Protein AF-A0A960FQQ1-F1 (afdb_monomer_lite)

Sequence (215 aa):
MAATAYDAEVRYTSDGVPHVRAGDWGGIGYGQGWACGRDQLPAIADQLLKVRSERARHFGAGPQGAHVASDLGYLALGVQQRAAAFRDAQRPELAALISGYVAGYNRAVTEAHEQGSLPDWCAGAEWVRTVTEQEFYAHLVDVSLLASGRNLVQLIGRAEPPGPDGPVPPSPVEALGGGAAGAGASNGWAVGGDVTASGHGMVLANPHFPWYGEA

Secondary structure (DSSP, 8-state):
--------EEEE-GGG-EEEE-SSHHHHHHHHHHHHHHHHHHHHHHHHHHHTT-HHHHH-S-GGGHHHHHHHHHHHHTHHHHHHHHHHTS-HHHHHHHHHHHHHHHHHHHHHHHHT-S-GGGTT-TTS----HHHHHHHHHHHHTTTTGGGGHHHHTT----BTTBPPPPPPGGGG-S--TT--EEEEEEE-GGGSTTSS-EEEEEEE--SSS--

Radius of gyration: 20.62 Å; chains: 1; bounding box: 53×50×60 Å

Structure (mmCIF, N/CA/C/O backbone):
data_AF-A0A960FQQ1-F1
#
_entry.id   AF-A0A960FQQ1-F1
#
loop_
_atom_site.group_PDB
_atom_site.id
_atom_site.type_symbol
_atom_site.label_atom_id
_atom_site.label_alt_id
_atom_site.label_comp_id
_atom_site.label_asym_id
_atom_site.label_entity_id
_atom_site.label_seq_id
_atom_site.pdbx_PDB_ins_code
_atom_site.Cartn_x
_atom_site.Cartn_y
_atom_site.Cartn_z
_atom_site.occupancy
_atom_site.B_iso_or_equiv
_atom_site.auth_seq_id
_atom_site.auth_comp_id
_atom_site.auth_asym_id
_atom_site.auth_atom_id
_atom_site.pdbx_PDB_model_num
ATOM 1 N N . MET A 1 1 ? -2.616 28.009 2.833 1.00 38.12 1 MET A N 1
ATOM 2 C CA . MET A 1 1 ? -3.863 27.519 3.456 1.00 38.12 1 MET A CA 1
ATOM 3 C C . MET A 1 1 ? -3.481 26.934 4.798 1.00 38.12 1 MET A C 1
ATOM 5 O O . MET A 1 1 ? -2.470 26.245 4.842 1.00 38.12 1 MET A O 1
ATOM 9 N N . ALA A 1 2 ? -4.178 27.283 5.881 1.00 37.59 2 ALA A N 1
ATOM 10 C CA . ALA A 1 2 ? -3.909 26.672 7.181 1.00 37.59 2 ALA A CA 1
ATOM 11 C C . ALA A 1 2 ? -4.086 25.155 7.042 1.00 37.59 2 ALA A C 1
ATOM 13 O O . ALA A 1 2 ? -5.081 24.725 6.460 1.00 37.59 2 ALA A O 1
ATOM 14 N N . ALA A 1 3 ? -3.110 24.367 7.498 1.00 51.59 3 ALA A N 1
ATOM 15 C CA . ALA A 1 3 ? -3.277 22.924 7.571 1.00 51.59 3 ALA A CA 1
ATOM 16 C C . ALA A 1 3 ? -4.522 22.656 8.423 1.00 51.59 3 ALA A C 1
ATOM 18 O O . ALA A 1 3 ? -4.588 23.106 9.568 1.00 51.59 3 ALA A O 1
ATOM 19 N N . THR A 1 4 ? -5.531 22.002 7.854 1.00 63.19 4 THR A N 1
ATOM 20 C CA . THR A 1 4 ? -6.653 21.478 8.629 1.00 63.19 4 THR A CA 1
ATOM 21 C C . THR A 1 4 ? -6.061 20.549 9.677 1.00 63.19 4 THR A C 1
ATOM 23 O O . THR A 1 4 ? -5.454 19.534 9.339 1.00 63.19 4 THR A O 1
ATOM 26 N N . ALA A 1 5 ? -6.148 20.943 10.946 1.00 85.75 5 ALA A N 1
ATOM 27 C CA . ALA A 1 5 ? -5.705 20.094 12.035 1.00 85.75 5 ALA A CA 1
ATOM 28 C C . ALA A 1 5 ? -6.648 18.888 12.093 1.00 85.75 5 ALA A C 1
ATOM 30 O O . ALA A 1 5 ? -7.848 19.055 12.300 1.00 85.75 5 ALA A O 1
ATOM 31 N N . TYR A 1 6 ? -6.113 17.692 11.856 1.00 96.56 6 TYR A N 1
ATOM 32 C CA . TYR A 1 6 ? -6.854 16.451 12.045 1.00 96.56 6 TYR A CA 1
ATOM 33 C C . TYR A 1 6 ? -6.984 16.154 13.541 1.00 96.56 6 TYR A C 1
ATOM 35 O O . TYR A 1 6 ? -6.009 16.281 14.282 1.00 96.56 6 TYR A O 1
ATOM 43 N N . ASP A 1 7 ? -8.173 15.729 13.965 1.00 96.38 7 ASP A N 1
ATOM 44 C CA . ASP A 1 7 ? -8.447 15.275 15.329 1.00 96.38 7 ASP A CA 1
ATOM 45 C C . ASP A 1 7 ? -8.887 13.808 15.304 1.00 96.38 7 ASP A C 1
ATOM 47 O O . ASP A 1 7 ? -9.865 13.449 14.641 1.00 96.38 7 ASP A O 1
ATOM 51 N N . ALA A 1 8 ? -8.126 12.952 15.984 1.00 98.06 8 ALA A N 1
ATOM 52 C CA . ALA A 1 8 ? -8.366 11.518 16.036 1.00 98.06 8 ALA A CA 1
ATOM 53 C C . ALA A 1 8 ? -7.864 10.925 17.357 1.00 98.06 8 ALA A C 1
ATOM 55 O O . ALA A 1 8 ? -6.712 11.112 17.751 1.00 98.06 8 ALA A O 1
ATOM 56 N N . GLU A 1 9 ? -8.719 10.143 18.005 1.00 98.44 9 GLU A N 1
ATOM 57 C CA . GLU A 1 9 ? -8.375 9.300 19.145 1.00 98.44 9 GLU A CA 1
ATOM 58 C C . GLU A 1 9 ? -8.016 7.901 18.625 1.00 98.44 9 GLU A C 1
ATOM 60 O O . GLU A 1 9 ? -8.824 7.259 17.951 1.00 98.44 9 GLU A O 1
ATOM 65 N N . VAL A 1 10 ? -6.814 7.411 18.949 1.00 98.44 10 VAL A N 1
ATOM 66 C CA . VAL A 1 10 ? -6.382 6.041 18.627 1.00 98.44 10 VAL A CA 1
ATOM 67 C C . VAL A 1 10 ? -6.141 5.277 19.923 1.00 98.44 10 VAL A C 1
ATOM 69 O O . VAL A 1 10 ? -5.207 5.573 20.669 1.00 98.44 10 VAL A O 1
ATOM 72 N N . ARG A 1 11 ? -6.979 4.275 20.197 1.00 98.44 11 ARG A N 1
ATOM 73 C CA . ARG A 1 11 ? -6.880 3.427 21.392 1.00 98.44 11 ARG A CA 1
ATOM 74 C C . ARG A 1 11 ? -6.453 2.021 21.027 1.00 98.44 11 ARG A C 1
ATOM 76 O O . ARG A 1 11 ? -7.130 1.354 20.255 1.00 98.44 11 ARG A O 1
ATOM 83 N N . TYR A 1 12 ? -5.375 1.550 21.637 1.00 98.31 12 TYR A N 1
ATOM 84 C CA . TYR A 1 12 ? -4.925 0.175 21.470 1.00 98.31 12 TYR A CA 1
ATOM 85 C C . TYR A 1 12 ? -5.564 -0.732 22.516 1.00 98.31 12 TYR A C 1
ATOM 87 O O . TYR A 1 12 ? -5.680 -0.371 23.688 1.00 98.31 12 TYR A O 1
ATOM 95 N N . THR A 1 13 ? -5.992 -1.907 22.070 1.00 97.81 13 THR A N 1
ATOM 96 C CA . THR A 1 13 ? -6.494 -2.986 22.933 1.00 97.81 13 THR A CA 1
ATOM 97 C C . THR A 1 13 ? -5.507 -4.154 22.946 1.00 97.81 13 THR A C 1
ATOM 99 O O . THR A 1 13 ? -4.393 -4.021 22.431 1.00 97.81 13 THR A O 1
ATOM 102 N N . SER A 1 14 ? -5.881 -5.275 23.574 1.00 97.62 14 SER A N 1
ATOM 103 C CA . SER A 1 14 ? -5.087 -6.509 23.545 1.00 97.62 14 SER A CA 1
ATOM 104 C C . SER A 1 14 ? -4.638 -6.851 22.121 1.00 97.62 14 SER A C 1
ATOM 106 O O . SER A 1 14 ? -5.314 -6.517 21.149 1.00 97.62 14 SER A O 1
ATOM 108 N N . ASP A 1 15 ? -3.464 -7.472 22.018 1.00 96.06 15 ASP A N 1
ATOM 109 C CA . ASP A 1 15 ? -2.830 -7.865 20.751 1.00 96.06 15 ASP A CA 1
ATOM 110 C C . ASP A 1 15 ? -2.440 -6.695 19.829 1.00 96.06 15 ASP A C 1
ATOM 112 O O . ASP A 1 15 ? -2.082 -6.898 18.673 1.00 96.06 15 ASP A O 1
ATOM 116 N N . GLY A 1 16 ? -2.463 -5.458 20.340 1.00 96.69 16 GLY A N 1
ATOM 117 C CA . GLY A 1 16 ? -2.028 -4.283 19.588 1.00 96.69 16 GLY A CA 1
ATOM 118 C C . GLY A 1 16 ? -3.047 -3.797 18.558 1.00 96.69 16 GLY A C 1
ATOM 119 O O . GLY A 1 16 ? -2.673 -3.081 17.638 1.00 96.69 16 GLY A O 1
ATOM 120 N N . VAL A 1 17 ? -4.333 -4.127 18.712 1.00 98.06 17 VAL A N 1
ATOM 121 C CA . VAL A 1 17 ? -5.380 -3.703 17.766 1.00 98.06 17 VAL A CA 1
ATOM 122 C C . VAL A 1 17 ? -5.765 -2.227 17.987 1.00 98.06 17 VAL A C 1
ATOM 124 O O . VAL A 1 17 ? -6.240 -1.907 19.088 1.00 98.06 17 VAL A O 1
ATOM 127 N N . PRO A 1 18 ? -5.614 -1.336 16.979 1.00 98.19 18 PRO A N 1
ATOM 128 C CA . PRO A 1 18 ? -6.032 0.063 17.063 1.00 98.19 18 PRO A CA 1
ATOM 129 C C . PRO A 1 18 ? -7.540 0.238 16.843 1.00 98.19 18 PRO A C 1
ATOM 131 O O . PRO A 1 18 ? -8.111 -0.251 15.872 1.00 98.19 18 PRO A O 1
ATOM 134 N N . HIS A 1 19 ? -8.169 1.037 17.702 1.00 98.50 19 HIS A N 1
ATOM 135 C CA . HIS A 1 19 ? -9.530 1.548 17.545 1.00 98.50 19 HIS A CA 1
ATOM 136 C C . HIS A 1 19 ? -9.451 3.050 17.292 1.00 98.50 19 HIS A C 1
ATOM 138 O O . HIS A 1 19 ? -9.043 3.804 18.179 1.00 98.50 19 HIS A O 1
ATOM 144 N N . VAL A 1 20 ? -9.813 3.473 16.081 1.00 98.62 20 VAL A N 1
ATOM 145 C CA . VAL A 1 20 ? -9.754 4.875 15.650 1.00 98.62 20 VAL A CA 1
ATOM 146 C C . VAL A 1 20 ? -11.131 5.518 15.780 1.00 98.62 20 VAL A C 1
ATOM 148 O O . VAL A 1 20 ? -12.119 4.996 15.264 1.00 98.62 20 VAL A O 1
ATOM 151 N N . ARG A 1 21 ? -11.193 6.676 16.438 1.00 98.62 21 ARG A N 1
ATOM 152 C CA . ARG A 1 21 ? -12.396 7.502 16.556 1.00 98.62 21 ARG A CA 1
ATOM 153 C C . ARG A 1 21 ? -12.082 8.936 16.148 1.00 98.62 21 ARG A C 1
ATOM 155 O O . ARG A 1 21 ? -11.124 9.520 16.638 1.00 98.62 21 ARG A O 1
ATOM 162 N N . ALA A 1 22 ? -12.925 9.516 15.303 1.00 98.44 22 ALA A N 1
ATOM 163 C CA . ALA A 1 22 ? -12.845 10.919 14.911 1.00 98.44 22 ALA A CA 1
ATOM 164 C C . ALA A 1 22 ? -14.236 11.478 14.579 1.00 98.44 22 ALA A C 1
ATOM 166 O O . ALA A 1 22 ? -15.201 10.719 14.452 1.00 98.44 22 ALA A O 1
ATOM 167 N N . GLY A 1 23 ? -14.335 12.804 14.460 1.00 98.00 23 GLY A N 1
ATOM 168 C CA . GLY A 1 23 ? -15.579 13.506 14.121 1.00 98.00 23 GLY A CA 1
ATOM 169 C C . GLY A 1 23 ? -15.909 13.544 12.624 1.00 98.00 23 GLY A C 1
ATOM 170 O O . GLY A 1 23 ? -17.042 13.858 12.267 1.00 98.00 23 GLY A O 1
ATOM 171 N N . ASP A 1 24 ? -14.949 13.219 11.756 1.00 97.75 24 ASP A N 1
ATOM 172 C CA . ASP A 1 24 ? -15.102 13.242 10.302 1.00 97.75 24 ASP A CA 1
ATOM 173 C C . ASP A 1 24 ? -14.214 12.192 9.605 1.00 97.75 24 ASP A C 1
ATOM 175 O O . ASP A 1 24 ? -13.383 11.523 10.225 1.00 97.75 24 ASP A O 1
ATOM 179 N N . TRP A 1 25 ? -14.400 12.040 8.291 1.00 98.44 25 TRP A N 1
ATOM 180 C CA . TRP A 1 25 ? -13.653 11.082 7.474 1.00 98.44 25 TRP A CA 1
ATOM 181 C C . TRP A 1 25 ? -12.148 11.364 7.435 1.00 98.44 25 TRP A C 1
ATOM 183 O O . TRP A 1 25 ? -11.362 10.419 7.423 1.00 98.44 25 TRP A O 1
ATOM 193 N N . GLY A 1 26 ? -11.737 12.635 7.454 1.00 98.38 26 GLY A N 1
ATOM 194 C CA . GLY A 1 26 ? -10.325 13.013 7.446 1.00 98.38 26 GLY A CA 1
ATOM 195 C C . GLY A 1 26 ? -9.612 12.591 8.727 1.00 98.38 26 GLY A C 1
ATOM 196 O O . GLY A 1 26 ? -8.543 11.990 8.665 1.00 98.38 26 GLY A O 1
ATOM 197 N N . GLY A 1 27 ? -10.229 12.814 9.886 1.00 98.62 27 GLY A N 1
ATOM 198 C CA . GLY A 1 27 ? -9.724 12.349 11.173 1.00 98.62 27 GLY A CA 1
ATOM 199 C C . GLY A 1 27 ? -9.676 10.820 11.273 1.00 98.62 27 GLY A C 1
ATOM 200 O O . GLY A 1 27 ? -8.680 10.280 11.755 1.00 98.62 27 GLY A O 1
ATOM 201 N N . ILE A 1 28 ? -10.684 10.101 10.751 1.00 98.62 28 ILE A N 1
ATOM 202 C CA . ILE A 1 28 ? -10.646 8.624 10.683 1.00 98.62 28 ILE A CA 1
ATOM 203 C C . ILE A 1 28 ? -9.422 8.177 9.879 1.00 98.62 28 ILE A C 1
ATOM 205 O O . ILE A 1 28 ? -8.643 7.342 10.339 1.00 98.62 28 ILE A O 1
ATOM 209 N N . GLY A 1 29 ? -9.230 8.775 8.702 1.00 98.62 29 GLY A N 1
ATOM 210 C CA . GLY A 1 29 ? -8.092 8.494 7.838 1.00 98.62 29 GLY A CA 1
ATOM 211 C C . GLY A 1 29 ? -6.776 8.767 8.547 1.00 98.62 29 GLY A C 1
ATOM 212 O O . GLY A 1 29 ? -5.906 7.906 8.575 1.00 98.62 29 GLY A O 1
ATOM 213 N N . TYR A 1 30 ? -6.657 9.929 9.185 1.00 98.81 30 TYR A N 1
ATOM 214 C CA . TYR A 1 30 ? -5.466 10.347 9.917 1.00 98.81 30 TYR A CA 1
ATOM 215 C C . TYR A 1 30 ? -5.076 9.378 11.031 1.00 98.81 30 TYR A C 1
ATOM 217 O O . TYR A 1 30 ? -3.926 8.936 11.082 1.00 98.81 30 TYR A O 1
ATOM 225 N N . GLY A 1 31 ? -6.028 8.988 11.880 1.00 98.75 31 GLY A N 1
ATOM 226 C CA . GLY A 1 31 ? -5.771 8.006 12.930 1.00 98.75 31 GLY A CA 1
ATOM 227 C C . GLY A 1 31 ? -5.373 6.640 12.365 1.00 98.75 31 GLY A C 1
ATOM 228 O O . GLY A 1 31 ? -4.433 6.023 12.866 1.00 98.75 31 GLY A O 1
ATOM 229 N N . GLN A 1 32 ? -6.030 6.192 11.288 1.00 98.75 32 GLN A N 1
ATOM 230 C CA . GLN A 1 32 ? -5.708 4.923 10.633 1.00 98.75 32 GLN A CA 1
ATOM 231 C C . GLN A 1 32 ? -4.316 4.944 9.987 1.00 98.75 32 GLN A C 1
ATOM 233 O O . GLN A 1 32 ? -3.530 4.028 10.208 1.00 98.75 32 GLN A O 1
ATOM 238 N N . GLY A 1 33 ? -3.984 5.990 9.228 1.00 98.69 33 GLY A N 1
ATOM 239 C CA . GLY A 1 33 ? -2.688 6.134 8.566 1.00 98.69 33 GLY A CA 1
ATOM 240 C C . GLY A 1 33 ? -1.532 6.208 9.558 1.00 98.69 33 GLY A C 1
ATOM 241 O O . GLY A 1 33 ? -0.499 5.574 9.341 1.00 98.69 33 GLY A O 1
ATOM 242 N N . TRP A 1 34 ? -1.722 6.912 10.679 1.00 98.69 34 TRP A N 1
ATOM 243 C CA . TRP A 1 34 ? -0.734 6.940 11.757 1.00 98.69 34 TRP A CA 1
ATOM 244 C C . TRP A 1 34 ? -0.572 5.569 12.421 1.00 98.69 34 TRP A C 1
ATOM 246 O O . TRP A 1 34 ? 0.557 5.123 12.597 1.00 98.69 34 TRP A O 1
ATOM 256 N N . ALA A 1 35 ? -1.667 4.869 12.739 1.00 98.69 35 ALA A N 1
ATOM 257 C CA . ALA A 1 35 ? -1.610 3.540 13.352 1.00 98.69 35 ALA A CA 1
ATOM 258 C C . ALA A 1 35 ? -0.912 2.510 12.445 1.00 98.69 35 ALA A C 1
ATOM 260 O O . ALA A 1 35 ? 0.032 1.847 12.870 1.00 98.69 35 ALA A O 1
ATOM 261 N N . CYS A 1 36 ? -1.312 2.436 11.171 1.00 98.12 36 CYS A N 1
ATOM 262 C CA . CYS A 1 36 ? -0.670 1.569 10.183 1.00 98.12 36 CYS A CA 1
ATOM 263 C C . CYS A 1 36 ? 0.812 1.922 9.994 1.00 98.12 36 CYS A C 1
ATOM 265 O O . CYS A 1 36 ? 1.653 1.026 9.940 1.00 98.12 36 CYS A O 1
ATOM 267 N N . GLY A 1 37 ? 1.139 3.217 9.923 1.00 97.88 37 GLY A N 1
ATOM 268 C CA . GLY A 1 37 ? 2.516 3.692 9.849 1.00 97.88 37 GLY A CA 1
ATOM 269 C C . GLY A 1 37 ? 3.331 3.268 11.067 1.00 97.88 37 GLY A C 1
ATOM 270 O O . GLY A 1 37 ? 4.380 2.667 10.899 1.00 97.88 37 GLY A O 1
ATOM 271 N N . ARG A 1 38 ? 2.832 3.490 12.286 1.00 96.69 38 ARG A N 1
ATOM 272 C CA . ARG A 1 38 ? 3.512 3.104 13.532 1.00 96.69 38 ARG A CA 1
ATOM 273 C C . ARG A 1 38 ? 3.858 1.614 13.569 1.00 96.69 38 ARG A C 1
ATOM 275 O O . ARG A 1 38 ? 4.945 1.253 14.007 1.00 96.69 38 ARG A O 1
ATOM 282 N N . ASP A 1 39 ? 2.942 0.766 13.108 1.00 96.06 39 ASP A N 1
ATOM 283 C CA . ASP A 1 39 ? 3.065 -0.682 13.272 1.00 96.06 39 ASP A CA 1
ATOM 284 C C . ASP A 1 39 ? 3.773 -1.376 12.094 1.00 96.06 39 ASP A C 1
ATOM 286 O O . ASP A 1 39 ? 4.365 -2.436 12.289 1.00 96.06 39 ASP A O 1
ATOM 290 N N . GLN A 1 40 ? 3.704 -0.827 10.873 1.00 95.94 40 GLN A N 1
ATOM 291 C CA . GLN A 1 40 ? 4.142 -1.500 9.634 1.00 95.94 40 GLN A CA 1
ATOM 292 C C . GLN A 1 40 ? 4.921 -0.585 8.667 1.00 95.94 40 GLN A C 1
ATOM 294 O O . GLN A 1 40 ? 4.969 -0.853 7.462 1.00 95.94 40 GLN A O 1
ATOM 299 N N . LEU A 1 41 ? 5.552 0.487 9.171 1.00 96.88 41 LEU A N 1
ATOM 300 C CA . LEU A 1 41 ? 6.180 1.533 8.349 1.00 96.88 41 LEU A CA 1
ATOM 301 C C . LEU A 1 41 ? 7.039 1.012 7.189 1.00 96.88 41 LEU A C 1
ATOM 303 O O . LEU A 1 41 ? 6.784 1.419 6.052 1.00 96.88 41 LEU A O 1
ATOM 307 N N . PRO A 1 42 ? 8.020 0.110 7.406 1.00 96.25 42 PRO A N 1
ATOM 308 C CA . PRO A 1 42 ? 8.911 -0.297 6.325 1.00 96.25 42 PRO A CA 1
ATOM 309 C C . PRO A 1 42 ? 8.184 -1.117 5.254 1.00 96.25 42 PRO A C 1
ATOM 311 O O . PRO A 1 42 ? 8.484 -0.983 4.073 1.00 96.25 42 PRO A O 1
ATOM 314 N N . ALA A 1 43 ? 7.193 -1.927 5.638 1.00 94.88 43 ALA A N 1
ATOM 315 C CA . ALA A 1 43 ? 6.414 -2.710 4.684 1.00 94.88 43 ALA A CA 1
ATOM 316 C C . ALA A 1 43 ? 5.577 -1.800 3.771 1.00 94.88 43 ALA A C 1
ATOM 318 O O . ALA A 1 43 ? 5.569 -1.984 2.556 1.00 94.88 43 ALA A O 1
ATOM 319 N N . ILE A 1 44 ? 4.928 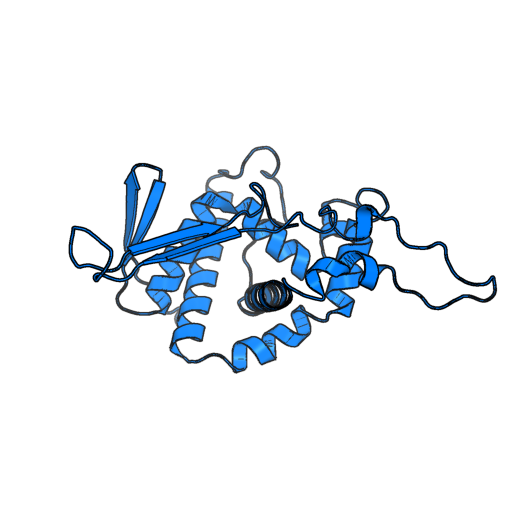-0.778 4.337 1.00 96.50 44 ILE A N 1
ATOM 320 C CA . ILE A 1 44 ? 4.137 0.193 3.566 1.00 96.50 44 ILE A CA 1
ATOM 321 C C . ILE A 1 44 ? 5.050 1.044 2.670 1.00 96.50 44 ILE A C 1
ATOM 323 O O . ILE A 1 44 ? 4.763 1.237 1.487 1.00 96.50 44 ILE A O 1
ATOM 327 N N . ALA A 1 45 ? 6.174 1.527 3.207 1.00 97.50 45 ALA A N 1
ATOM 328 C CA . ALA A 1 45 ? 7.137 2.329 2.456 1.00 97.50 45 ALA A CA 1
ATOM 329 C C . ALA A 1 45 ? 7.717 1.571 1.250 1.00 97.50 45 ALA A C 1
ATOM 331 O O . ALA A 1 45 ? 7.897 2.162 0.184 1.00 97.50 45 ALA A O 1
ATOM 332 N N . ASP A 1 46 ? 7.947 0.265 1.388 1.00 95.50 46 ASP A N 1
ATOM 333 C CA . ASP A 1 46 ? 8.406 -0.608 0.308 1.00 95.50 46 ASP A CA 1
ATOM 334 C C . ASP A 1 46 ? 7.375 -0.729 -0.835 1.00 95.50 46 ASP A C 1
ATOM 336 O O . ASP A 1 46 ? 7.739 -0.674 -2.015 1.00 95.50 46 ASP A O 1
ATOM 340 N N . GLN A 1 47 ? 6.076 -0.790 -0.517 1.00 94.94 47 GLN A N 1
ATOM 341 C CA . GLN A 1 47 ? 5.012 -0.777 -1.533 1.00 94.94 47 GLN A CA 1
ATOM 342 C C . GLN A 1 47 ? 4.918 0.567 -2.258 1.00 94.94 47 GLN A C 1
ATOM 344 O O . GLN A 1 47 ? 4.732 0.618 -3.476 1.00 94.94 47 GLN A O 1
ATOM 349 N N . LEU A 1 48 ? 5.106 1.667 -1.528 1.00 97.19 48 LEU A N 1
ATOM 350 C CA . LEU A 1 48 ? 5.144 3.007 -2.111 1.00 97.19 48 LEU A CA 1
ATOM 351 C C . LEU A 1 48 ? 6.387 3.193 -2.996 1.00 97.19 48 LEU A C 1
ATOM 353 O O . LEU A 1 48 ? 6.293 3.796 -4.061 1.00 97.19 48 LEU A O 1
ATOM 357 N N . LEU A 1 49 ? 7.535 2.629 -2.609 1.00 97.00 49 LEU A N 1
ATOM 358 C CA . LEU A 1 49 ? 8.754 2.605 -3.422 1.00 97.00 49 LEU A CA 1
ATOM 359 C C . LEU A 1 49 ? 8.557 1.826 -4.731 1.00 97.00 49 LEU A C 1
ATOM 361 O O . LEU A 1 49 ? 8.957 2.291 -5.800 1.00 97.00 49 LEU A O 1
ATOM 365 N N . LYS A 1 50 ? 7.897 0.666 -4.652 1.00 95.06 50 LYS A N 1
ATOM 366 C CA . LYS A 1 50 ? 7.555 -0.186 -5.797 1.00 95.06 50 LYS A CA 1
ATOM 367 C C . LYS A 1 50 ? 6.756 0.579 -6.855 1.00 95.06 50 LYS A C 1
ATOM 369 O O . LYS A 1 50 ? 7.159 0.617 -8.014 1.00 95.06 50 LYS A O 1
ATOM 374 N N . VAL A 1 51 ? 5.674 1.256 -6.467 1.00 96.00 51 VAL A N 1
ATOM 375 C CA . VAL A 1 51 ? 4.833 1.997 -7.430 1.00 96.00 51 VAL A CA 1
ATOM 376 C C . VAL A 1 51 ? 5.476 3.291 -7.934 1.00 96.00 51 VAL A C 1
ATOM 378 O O . VAL A 1 51 ? 5.035 3.839 -8.944 1.00 96.00 51 VAL A O 1
ATOM 381 N N . ARG A 1 52 ? 6.528 3.794 -7.272 1.00 97.12 52 ARG A N 1
ATOM 382 C CA . ARG A 1 52 ? 7.389 4.868 -7.802 1.00 97.12 52 ARG A CA 1
ATOM 383 C C . ARG A 1 52 ? 8.413 4.371 -8.824 1.00 97.12 52 ARG A C 1
ATOM 385 O O . ARG A 1 52 ? 9.029 5.200 -9.480 1.00 97.12 52 ARG A O 1
ATOM 392 N N . SER A 1 53 ? 8.532 3.055 -9.022 1.00 97.75 53 SER A N 1
ATOM 393 C CA . SER A 1 53 ? 9.514 2.444 -9.932 1.00 97.75 53 SER A CA 1
ATOM 394 C C . SER A 1 53 ? 10.959 2.768 -9.533 1.00 97.75 53 SER A C 1
ATOM 396 O O . SER A 1 53 ? 11.791 3.122 -10.365 1.00 97.75 53 SER A O 1
ATOM 398 N N . GLU A 1 54 ? 11.239 2.701 -8.229 1.00 97.69 54 GLU A N 1
ATOM 399 C CA . GLU A 1 54 ? 12.527 3.084 -7.643 1.00 97.69 54 GLU A CA 1
ATOM 400 C C . GLU A 1 54 ? 13.230 1.921 -6.919 1.00 97.69 54 GLU A C 1
ATOM 402 O O . GLU A 1 54 ? 14.259 2.134 -6.273 1.00 97.69 54 GLU A O 1
ATOM 407 N N . ARG A 1 55 ? 12.734 0.677 -7.000 1.00 96.19 55 ARG A N 1
ATOM 408 C CA . ARG A 1 55 ? 13.350 -0.437 -6.255 1.00 96.19 55 ARG A CA 1
ATOM 409 C C . ARG A 1 55 ? 14.782 -0.683 -6.704 1.00 96.19 55 ARG A C 1
ATOM 411 O O . ARG A 1 55 ? 15.649 -0.887 -5.858 1.00 96.19 55 ARG A O 1
ATOM 418 N N . ALA A 1 56 ? 15.056 -0.620 -8.006 1.00 97.69 56 ALA A N 1
ATOM 419 C CA . ALA A 1 56 ? 16.388 -0.865 -8.542 1.00 97.69 56 ALA A CA 1
ATOM 420 C C . ALA A 1 56 ? 17.409 0.181 -8.076 1.00 97.69 56 ALA A C 1
ATOM 422 O O . ALA A 1 56 ? 18.581 -0.139 -7.878 1.00 97.69 56 ALA A O 1
ATOM 423 N N . ARG A 1 57 ? 16.958 1.420 -7.842 1.00 97.38 57 ARG A N 1
ATOM 424 C CA . ARG A 1 57 ? 17.795 2.502 -7.310 1.00 97.38 57 ARG A CA 1
ATOM 425 C C . ARG A 1 57 ? 18.262 2.221 -5.881 1.00 97.38 57 ARG A C 1
ATOM 427 O O . ARG A 1 57 ? 19.401 2.539 -5.557 1.00 97.38 57 ARG A O 1
ATOM 434 N N . HIS A 1 58 ? 17.396 1.654 -5.042 1.00 96.50 58 HIS A N 1
ATOM 435 C CA . HIS A 1 58 ? 17.679 1.458 -3.615 1.00 96.50 58 HIS A CA 1
ATOM 436 C C . HIS A 1 58 ? 18.201 0.057 -3.274 1.00 96.50 58 HIS A C 1
ATOM 438 O O . HIS A 1 58 ? 18.989 -0.086 -2.343 1.00 96.50 58 HIS A O 1
ATOM 444 N N . PHE A 1 59 ? 17.794 -0.970 -4.021 1.00 95.31 59 PHE A N 1
ATOM 445 C CA . PHE A 1 59 ? 18.119 -2.375 -3.747 1.00 95.31 59 PHE A CA 1
ATOM 446 C C . PHE A 1 59 ? 19.011 -3.015 -4.823 1.00 95.31 59 PHE A C 1
ATOM 448 O O . PHE A 1 59 ? 19.324 -4.204 -4.751 1.00 95.31 59 PHE A O 1
ATOM 455 N N . GLY A 1 60 ? 19.436 -2.242 -5.828 1.00 97.25 60 GLY A N 1
ATOM 456 C CA . GLY A 1 60 ? 20.151 -2.754 -6.994 1.00 97.25 60 GLY A CA 1
ATOM 457 C C . GLY A 1 60 ? 19.241 -3.558 -7.925 1.00 97.25 60 GLY A C 1
ATOM 458 O O . GLY A 1 60 ? 18.030 -3.629 -7.740 1.00 97.25 60 GLY A O 1
ATOM 459 N N . ALA A 1 61 ? 19.814 -4.203 -8.942 1.00 96.06 61 ALA A N 1
ATOM 460 C CA . ALA A 1 61 ? 19.016 -4.858 -9.984 1.00 96.06 61 ALA A CA 1
ATOM 461 C C . ALA A 1 61 ? 18.120 -6.012 -9.480 1.00 96.06 61 ALA A C 1
ATOM 463 O O . ALA A 1 61 ? 17.156 -6.388 -10.152 1.00 96.06 61 ALA A O 1
ATOM 464 N N . GLY A 1 62 ? 18.413 -6.558 -8.298 1.00 92.69 62 GLY A N 1
ATOM 465 C CA . GLY A 1 62 ? 17.758 -7.739 -7.748 1.00 92.69 62 GLY A CA 1
ATOM 466 C C . GLY A 1 62 ? 18.139 -9.031 -8.489 1.00 92.69 62 GLY A C 1
ATOM 467 O O . GLY A 1 62 ? 18.790 -8.995 -9.542 1.00 92.69 62 GLY A O 1
ATOM 468 N N . PRO A 1 63 ? 17.740 -10.200 -7.961 1.00 90.38 63 PRO A N 1
ATOM 469 C CA . PRO A 1 63 ? 17.991 -11.486 -8.606 1.00 90.38 63 PRO A CA 1
ATOM 470 C C . PRO A 1 63 ? 17.448 -11.500 -10.038 1.00 90.38 63 PRO A C 1
ATOM 472 O O . PRO A 1 63 ? 16.299 -11.133 -10.273 1.00 90.38 63 PRO A O 1
ATOM 475 N N . GLN A 1 64 ? 18.289 -11.883 -11.003 1.00 89.81 64 GLN A N 1
ATOM 476 C CA . GLN A 1 64 ? 17.943 -11.926 -12.432 1.00 89.81 64 GLN A CA 1
ATOM 477 C C . GLN A 1 64 ? 17.365 -10.602 -12.989 1.00 89.81 64 GLN A C 1
ATOM 479 O O . GLN A 1 64 ? 16.616 -10.605 -13.967 1.00 89.81 64 GLN A O 1
ATOM 484 N N . GLY A 1 65 ? 17.670 -9.453 -12.374 1.00 92.69 65 GLY A N 1
ATOM 485 C CA . GLY A 1 65 ? 17.133 -8.153 -12.792 1.00 92.69 65 GLY A CA 1
ATOM 486 C C . GLY A 1 65 ? 15.677 -7.901 -12.379 1.00 92.69 65 GLY A C 1
ATOM 487 O O . GLY A 1 65 ? 15.017 -7.063 -12.988 1.00 92.69 65 GLY A O 1
ATOM 488 N N . ALA A 1 66 ? 15.145 -8.633 -11.393 1.00 91.94 66 ALA A N 1
ATOM 489 C CA . ALA A 1 66 ? 13.745 -8.540 -10.969 1.00 91.94 66 ALA A CA 1
ATOM 490 C C . ALA A 1 66 ? 13.306 -7.125 -10.552 1.00 91.94 66 ALA A C 1
ATOM 492 O O . ALA A 1 66 ? 12.184 -6.726 -10.856 1.00 91.94 66 ALA A O 1
ATOM 493 N N . HIS A 1 67 ? 14.171 -6.342 -9.896 1.00 95.19 67 HIS A N 1
ATOM 494 C CA . HIS A 1 67 ? 13.822 -4.971 -9.508 1.00 95.19 67 HIS A CA 1
ATOM 495 C C . HIS A 1 67 ? 13.781 -4.033 -10.715 1.00 95.19 67 HIS A C 1
ATOM 497 O O . HIS A 1 67 ? 12.852 -3.243 -10.823 1.00 95.19 67 HIS A O 1
ATOM 503 N N . VAL A 1 68 ? 14.705 -4.188 -11.671 1.00 96.75 68 VAL A N 1
ATOM 504 C CA . VAL A 1 68 ? 14.671 -3.427 -12.935 1.00 96.75 68 VAL A CA 1
ATOM 505 C C . VAL A 1 68 ? 13.407 -3.759 -13.727 1.00 96.75 68 VAL A C 1
ATOM 507 O O . VAL A 1 68 ? 12.714 -2.860 -14.191 1.00 96.75 68 VAL A O 1
ATOM 510 N N . ALA A 1 69 ? 13.072 -5.046 -13.842 1.00 95.25 69 ALA A N 1
ATOM 511 C CA . ALA A 1 69 ? 11.861 -5.494 -14.521 1.00 95.25 69 ALA A CA 1
ATOM 512 C C . ALA A 1 69 ? 10.586 -4.982 -13.833 1.00 95.25 69 ALA A C 1
ATOM 514 O O . ALA A 1 69 ? 9.659 -4.549 -14.507 1.00 95.25 69 ALA A O 1
ATOM 515 N N . SER A 1 70 ? 10.539 -4.996 -12.498 1.00 95.19 70 SER A N 1
ATOM 516 C CA . SER A 1 70 ? 9.434 -4.413 -11.730 1.00 95.19 70 SER A CA 1
ATOM 517 C C . SER A 1 70 ? 9.282 -2.920 -12.021 1.00 95.19 70 SER A C 1
ATOM 519 O O . SER A 1 70 ? 8.186 -2.475 -12.351 1.00 95.19 70 SER A O 1
ATOM 521 N N . ASP A 1 71 ? 10.371 -2.153 -11.932 1.00 97.88 71 ASP A N 1
ATOM 522 C CA . ASP A 1 71 ? 10.350 -0.705 -12.147 1.00 97.88 71 ASP A CA 1
ATOM 523 C C . ASP A 1 71 ? 9.888 -0.364 -13.578 1.00 97.88 71 ASP A C 1
ATOM 525 O O . ASP A 1 71 ? 8.960 0.422 -13.765 1.00 97.88 71 ASP A O 1
ATOM 529 N N . LEU A 1 72 ? 10.446 -1.024 -14.601 1.00 97.56 72 LEU A N 1
ATOM 530 C CA . LEU A 1 72 ? 10.006 -0.854 -15.993 1.00 97.56 72 LEU A CA 1
ATOM 531 C C . LEU A 1 72 ? 8.543 -1.269 -16.198 1.00 97.56 72 LEU A C 1
ATOM 533 O O . LEU A 1 72 ? 7.806 -0.605 -16.927 1.00 97.56 72 LEU A O 1
ATOM 537 N N . GLY A 1 73 ? 8.104 -2.340 -15.538 1.00 96.25 73 GLY A N 1
ATOM 538 C CA . GLY A 1 73 ? 6.726 -2.811 -15.596 1.00 96.25 73 GLY A CA 1
ATOM 539 C C . GLY A 1 73 ? 5.734 -1.805 -15.016 1.00 96.25 73 GLY A C 1
ATOM 540 O O . GLY A 1 73 ? 4.705 -1.533 -15.634 1.00 96.25 73 GLY A O 1
ATOM 541 N N . TYR A 1 74 ? 6.044 -1.197 -13.869 1.00 97.19 74 TYR A N 1
ATOM 542 C CA . TYR A 1 74 ? 5.198 -0.163 -13.267 1.00 97.19 74 TYR A CA 1
ATOM 543 C C . TYR A 1 74 ? 5.150 1.120 -14.099 1.00 97.19 74 TYR A C 1
ATOM 545 O O . TYR A 1 74 ? 4.072 1.715 -14.235 1.00 97.19 74 TYR A O 1
ATOM 553 N N . LEU A 1 75 ? 6.270 1.503 -14.723 1.00 97.56 75 LEU A N 1
ATOM 554 C CA . LEU A 1 75 ? 6.300 2.581 -15.713 1.00 97.56 75 LEU A CA 1
ATOM 555 C C . LEU A 1 75 ? 5.402 2.261 -16.917 1.00 97.56 75 LEU A C 1
ATOM 557 O O . LEU A 1 75 ? 4.601 3.105 -17.316 1.00 97.56 75 LEU A O 1
ATOM 561 N N . ALA A 1 76 ? 5.476 1.041 -17.456 1.00 97.25 76 ALA A N 1
ATOM 562 C CA . ALA A 1 76 ? 4.664 0.602 -18.593 1.00 97.25 76 ALA A CA 1
ATOM 563 C C . ALA A 1 76 ? 3.163 0.508 -18.262 1.00 97.25 76 ALA A C 1
ATOM 565 O O . ALA A 1 76 ? 2.317 0.880 -19.076 1.00 97.25 76 ALA A O 1
ATOM 566 N N . LEU A 1 77 ? 2.809 0.058 -17.053 1.00 96.25 77 LEU A N 1
ATOM 567 C CA . LEU A 1 77 ? 1.426 0.060 -16.562 1.00 96.25 77 LEU A CA 1
ATOM 568 C C . LEU A 1 77 ? 0.881 1.483 -16.361 1.00 96.25 77 LEU A C 1
ATOM 570 O O . LEU A 1 77 ? -0.337 1.702 -16.411 1.00 96.25 77 LEU A O 1
ATOM 574 N N . GLY A 1 78 ? 1.771 2.454 -16.162 1.00 96.75 78 GLY A N 1
ATOM 575 C CA . GLY A 1 78 ? 1.437 3.862 -16.022 1.00 96.75 78 GLY A CA 1
ATOM 576 C C . GLY A 1 78 ? 0.698 4.178 -14.720 1.00 96.75 78 GLY A C 1
ATOM 577 O O . GLY A 1 78 ? -0.218 5.004 -14.713 1.00 96.75 78 GLY A O 1
ATOM 578 N N . VAL A 1 79 ? 1.026 3.481 -13.624 1.00 96.81 79 VAL A N 1
ATOM 579 C CA . VAL A 1 79 ? 0.287 3.599 -12.349 1.00 96.81 79 VAL A CA 1
ATOM 580 C C . VAL A 1 79 ? 0.312 5.024 -11.787 1.00 96.81 79 VAL A C 1
ATOM 582 O O . VAL A 1 79 ? -0.718 5.526 -11.338 1.00 96.81 79 VAL A O 1
ATOM 585 N N . GLN A 1 80 ? 1.448 5.720 -11.902 1.00 95.81 80 GLN A N 1
ATOM 586 C CA . GLN A 1 80 ? 1.602 7.109 -11.454 1.00 95.81 80 GLN A CA 1
ATOM 587 C C . GLN A 1 80 ? 0.764 8.084 -12.290 1.00 95.81 80 GLN A C 1
ATOM 589 O O . GLN A 1 80 ? 0.158 9.013 -11.757 1.00 95.81 80 GLN A O 1
ATOM 594 N N . GLN A 1 81 ? 0.685 7.863 -13.603 1.00 95.69 81 GLN A N 1
ATOM 595 C CA . GLN A 1 81 ? -0.082 8.704 -14.523 1.00 95.69 81 GLN A CA 1
ATOM 596 C C . GLN A 1 81 ? -1.593 8.530 -14.312 1.00 95.69 81 GLN A C 1
ATOM 598 O O . GLN A 1 81 ? -2.351 9.492 -14.425 1.00 95.69 81 GLN A O 1
ATOM 603 N N . ARG A 1 82 ? -2.038 7.320 -13.955 1.00 96.56 82 ARG A N 1
ATOM 604 C CA . ARG A 1 82 ? -3.447 7.017 -13.650 1.00 96.56 82 ARG A CA 1
ATOM 605 C C . ARG A 1 82 ? -3.911 7.585 -12.305 1.00 96.56 82 ARG A C 1
ATOM 607 O O . ARG A 1 82 ? -5.111 7.786 -12.128 1.00 96.56 82 ARG A O 1
ATOM 614 N N . ALA A 1 83 ? -2.990 7.867 -11.379 1.00 97.00 83 ALA A N 1
ATOM 615 C CA . ALA A 1 83 ? -3.308 8.291 -10.015 1.00 97.00 83 ALA A CA 1
ATOM 616 C C . ALA A 1 83 ? -4.178 9.557 -9.953 1.00 97.00 83 ALA A C 1
ATOM 618 O O . ALA A 1 83 ? -5.099 9.621 -9.144 1.00 97.00 83 ALA A O 1
ATOM 619 N N . ALA A 1 84 ? -3.935 10.543 -10.826 1.00 95.62 84 ALA A N 1
ATOM 620 C CA . ALA A 1 84 ? -4.722 11.778 -10.855 1.00 95.62 84 ALA A CA 1
ATOM 621 C C . ALA A 1 84 ? -6.189 11.512 -11.225 1.00 95.62 84 ALA A C 1
ATOM 623 O O . ALA A 1 84 ? -7.086 11.903 -10.487 1.00 95.62 84 ALA A O 1
ATOM 624 N N . ALA A 1 85 ? -6.432 10.767 -12.308 1.00 96.88 85 ALA A N 1
ATOM 625 C CA . ALA A 1 85 ? -7.786 10.391 -12.711 1.00 96.88 85 ALA A CA 1
ATOM 626 C C . ALA A 1 85 ? -8.478 9.525 -11.646 1.00 96.88 85 ALA A C 1
ATOM 628 O O . ALA A 1 85 ? -9.671 9.685 -11.396 1.00 96.88 85 ALA A O 1
ATOM 629 N N . PHE A 1 86 ? -7.727 8.634 -10.990 1.00 96.19 86 PHE A N 1
ATOM 630 C CA . PHE A 1 86 ? -8.252 7.814 -9.903 1.00 96.19 86 PHE A CA 1
ATOM 631 C C . PHE A 1 86 ? -8.649 8.662 -8.687 1.00 96.19 86 PHE A C 1
ATOM 633 O O . PHE A 1 86 ? -9.727 8.453 -8.139 1.00 96.19 86 PHE A O 1
ATOM 640 N N . ARG A 1 87 ? -7.833 9.650 -8.294 1.00 96.50 87 ARG A N 1
ATOM 641 C CA . ARG A 1 87 ? -8.154 10.623 -7.237 1.00 96.50 87 ARG A CA 1
ATOM 642 C C . ARG A 1 87 ? -9.385 11.453 -7.585 1.00 96.50 87 ARG A C 1
ATOM 644 O O . ARG A 1 87 ? -10.286 11.582 -6.765 1.00 96.50 87 ARG A O 1
ATOM 651 N N . ASP A 1 88 ? -9.420 12.017 -8.786 1.00 96.38 88 ASP A N 1
ATOM 652 C CA . ASP A 1 88 ? -10.460 12.970 -9.184 1.00 96.38 88 ASP A CA 1
ATOM 653 C C . ASP A 1 88 ? -11.839 12.294 -9.327 1.00 96.38 88 ASP A C 1
ATOM 655 O O . ASP A 1 88 ? -12.870 12.961 -9.279 1.00 96.38 88 ASP A O 1
ATOM 659 N N . ALA A 1 89 ? -11.870 10.962 -9.441 1.00 96.56 89 ALA A N 1
ATOM 660 C CA . ALA A 1 89 ? -13.090 10.158 -9.433 1.00 96.56 89 ALA A CA 1
ATOM 661 C C . ALA A 1 89 ? -13.653 9.870 -8.024 1.00 96.56 89 ALA A C 1
ATOM 663 O O . ALA A 1 89 ? -14.727 9.273 -7.908 1.00 96.56 89 ALA A O 1
ATOM 664 N N . GLN A 1 90 ? -12.951 10.245 -6.949 1.00 96.88 90 GLN A N 1
ATOM 665 C CA . GLN A 1 90 ? -13.384 9.938 -5.586 1.00 96.88 90 GLN A CA 1
ATOM 666 C C . GLN A 1 90 ? -14.476 10.887 -5.090 1.00 96.88 90 GLN A C 1
ATOM 668 O O . GLN A 1 90 ? -14.477 12.088 -5.358 1.00 96.88 90 GLN A O 1
ATOM 673 N N . ARG A 1 91 ? -15.398 10.346 -4.286 1.00 98.00 91 ARG A N 1
ATOM 674 C CA . ARG A 1 91 ? -16.363 11.166 -3.539 1.00 98.00 91 ARG A CA 1
ATOM 675 C C . ARG A 1 91 ? -15.641 12.000 -2.469 1.00 98.00 91 ARG A C 1
ATOM 677 O O . ARG A 1 91 ? -14.616 11.536 -1.962 1.00 98.00 91 ARG A O 1
ATOM 684 N N . PRO A 1 92 ? -16.179 13.168 -2.066 1.00 97.75 92 PRO A N 1
ATOM 685 C CA . PRO A 1 92 ? -15.531 14.049 -1.091 1.00 97.75 92 PRO A CA 1
ATOM 686 C C . PRO A 1 92 ? -15.124 13.353 0.214 1.00 97.75 92 PRO A C 1
ATOM 688 O O . PRO A 1 92 ? -14.045 13.611 0.738 1.00 97.75 92 PRO A O 1
ATOM 691 N N . GLU A 1 93 ? -15.942 12.425 0.712 1.00 97.75 93 GLU A N 1
ATOM 692 C CA . GLU A 1 93 ? -15.671 11.675 1.940 1.00 97.75 93 GLU A CA 1
ATOM 693 C C . GLU A 1 93 ? -14.460 10.746 1.796 1.00 97.75 93 GLU A C 1
ATOM 695 O O . GLU A 1 93 ? -13.643 10.642 2.708 1.00 97.75 93 GLU A O 1
ATOM 700 N N . LEU A 1 94 ? -14.319 10.095 0.637 1.00 97.44 94 LEU A N 1
ATOM 701 C CA . LEU A 1 94 ? -13.184 9.217 0.343 1.00 97.44 94 LEU A CA 1
ATOM 702 C C . LEU A 1 94 ? -11.908 10.024 0.109 1.00 97.44 94 LEU A C 1
ATOM 704 O O . LEU A 1 94 ? -10.849 9.640 0.598 1.00 97.44 94 LEU A O 1
ATOM 708 N N . ALA A 1 95 ? -12.012 11.163 -0.581 1.00 97.69 95 ALA A N 1
ATOM 709 C CA . ALA A 1 95 ? -10.889 12.076 -0.749 1.00 97.69 95 ALA A CA 1
ATOM 710 C C . ALA A 1 95 ? -10.388 12.598 0.610 1.00 97.69 95 ALA A C 1
ATOM 712 O O . ALA A 1 95 ? -9.185 12.583 0.862 1.00 97.69 95 ALA A O 1
ATOM 713 N N . ALA A 1 96 ? -11.302 12.973 1.514 1.00 98.12 96 ALA A N 1
ATOM 714 C CA . ALA A 1 96 ? -10.961 13.380 2.876 1.00 98.12 96 ALA A CA 1
ATOM 715 C C . ALA A 1 96 ? -10.308 12.241 3.674 1.00 98.12 96 ALA A C 1
ATOM 717 O O . ALA A 1 96 ? -9.260 12.454 4.280 1.00 98.12 96 ALA A O 1
ATOM 718 N N . LEU A 1 97 ? -10.877 11.028 3.628 1.00 98.62 97 LEU A N 1
ATOM 719 C CA . LEU A 1 97 ? -10.308 9.839 4.272 1.00 98.62 97 LEU A CA 1
ATOM 720 C C . LEU A 1 97 ? -8.870 9.570 3.803 1.00 98.62 97 LEU A C 1
ATOM 722 O O . LEU A 1 97 ? -7.982 9.346 4.622 1.00 98.62 97 LEU A O 1
ATOM 726 N N . ILE A 1 98 ? -8.623 9.622 2.494 1.00 98.38 98 ILE A N 1
ATOM 727 C CA . ILE A 1 98 ? -7.301 9.352 1.917 1.00 98.38 98 ILE A CA 1
ATOM 728 C C . ILE A 1 98 ? -6.307 10.472 2.250 1.00 98.38 98 ILE A C 1
ATOM 730 O O . ILE A 1 98 ? -5.175 10.176 2.633 1.00 98.38 98 ILE A O 1
ATOM 734 N N . SER A 1 99 ? -6.720 11.741 2.179 1.00 98.44 99 SER A N 1
ATOM 735 C CA . SER A 1 99 ? -5.873 12.872 2.585 1.00 98.44 99 SER A CA 1
ATOM 736 C C . SER A 1 99 ? -5.472 12.774 4.064 1.00 98.44 99 SER A C 1
ATOM 738 O O . SER A 1 99 ? -4.299 12.939 4.413 1.00 98.44 99 SER A O 1
ATOM 740 N N . GLY A 1 100 ? -6.423 12.394 4.924 1.00 98.69 100 GLY A N 1
ATOM 741 C CA . GLY A 1 100 ? -6.179 12.058 6.322 1.00 98.69 100 GLY A CA 1
ATOM 742 C C . GLY A 1 100 ? -5.154 10.938 6.474 1.00 98.69 100 GLY A C 1
ATOM 743 O O . GLY A 1 100 ? -4.143 11.127 7.148 1.00 98.69 100 GLY A O 1
ATOM 744 N N . TYR A 1 101 ? -5.365 9.799 5.806 1.00 98.81 101 TYR A N 1
ATOM 745 C CA . TYR A 1 101 ? -4.455 8.649 5.862 1.00 98.81 101 TYR A CA 1
ATOM 746 C C . TYR A 1 101 ? -3.023 9.029 5.496 1.00 98.81 101 TYR A C 1
ATOM 748 O O . TYR A 1 101 ? -2.089 8.700 6.227 1.00 98.81 101 TYR A O 1
ATOM 756 N N . VAL A 1 102 ? -2.842 9.770 4.403 1.00 98.75 102 VAL A N 1
ATOM 757 C CA . VAL A 1 102 ? -1.519 10.216 3.952 1.00 98.75 102 VAL A CA 1
ATOM 758 C C . VAL A 1 102 ? -0.862 11.125 4.989 1.00 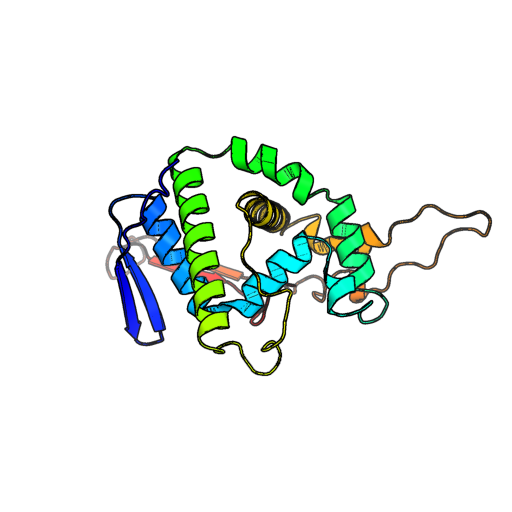98.75 102 VAL A C 1
ATOM 760 O O . VAL A 1 102 ? 0.314 10.947 5.301 1.00 98.75 102 VAL A O 1
ATOM 763 N N . ALA A 1 103 ? -1.610 12.054 5.586 1.00 98.81 103 ALA A N 1
ATOM 764 C CA . ALA A 1 103 ? -1.088 12.906 6.650 1.00 98.81 103 ALA A CA 1
ATOM 765 C C . ALA A 1 103 ? -0.715 12.115 7.920 1.00 98.81 103 ALA A C 1
ATOM 767 O O . ALA A 1 103 ? 0.319 12.396 8.530 1.00 98.81 103 ALA A O 1
ATOM 768 N N . GLY A 1 104 ? -1.512 11.113 8.299 1.00 98.75 104 GLY A N 1
ATOM 769 C CA . GLY A 1 104 ? -1.234 10.227 9.432 1.00 98.75 104 GLY A CA 1
ATOM 770 C C . GLY A 1 104 ? 0.009 9.364 9.210 1.00 98.75 104 GLY A C 1
ATOM 771 O O . GLY A 1 104 ? 0.893 9.317 10.066 1.00 98.75 104 GLY A O 1
ATOM 772 N N . TYR A 1 105 ? 0.125 8.751 8.029 1.00 98.81 105 TYR A N 1
ATOM 773 C CA . TYR A 1 105 ? 1.312 8.001 7.616 1.00 98.81 105 TYR A CA 1
ATOM 774 C C . TYR A 1 105 ? 2.559 8.895 7.619 1.00 98.81 105 TYR A C 1
ATOM 776 O O . TYR A 1 105 ? 3.584 8.530 8.189 1.00 98.81 105 TYR A O 1
ATOM 784 N N . ASN A 1 106 ? 2.467 10.102 7.050 1.00 98.81 106 ASN A N 1
ATOM 785 C CA . ASN A 1 106 ? 3.583 11.047 7.016 1.00 98.81 106 ASN A CA 1
ATOM 78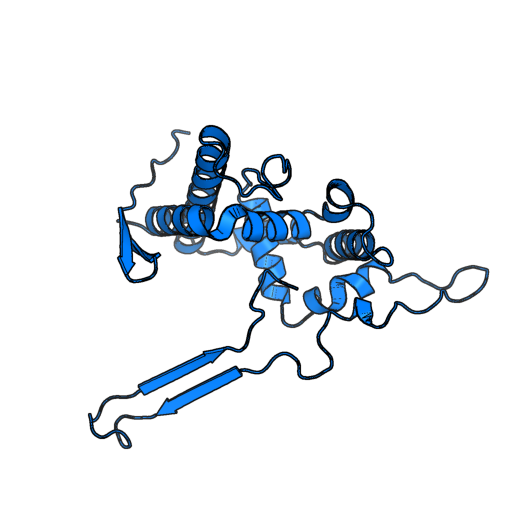6 C C . ASN A 1 106 ? 4.035 11.464 8.415 1.00 98.81 106 ASN A C 1
ATOM 788 O O . ASN A 1 106 ? 5.233 11.594 8.652 1.00 98.81 106 ASN A O 1
ATOM 792 N N .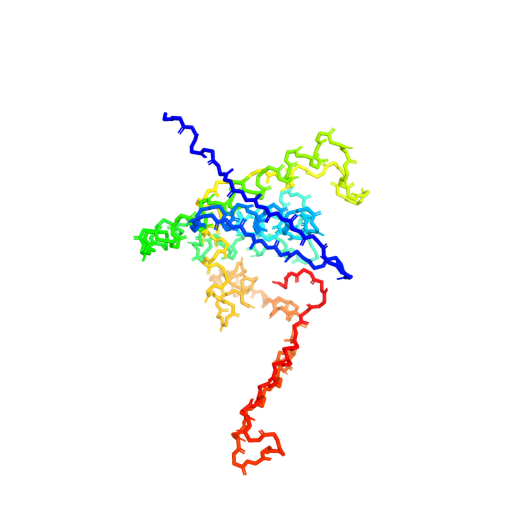 ARG A 1 107 ? 3.097 11.631 9.352 1.00 98.50 107 ARG A N 1
ATOM 793 C CA . ARG A 1 107 ? 3.437 11.855 10.756 1.00 98.50 107 ARG A CA 1
ATOM 794 C C . ARG A 1 107 ? 4.194 10.667 11.349 1.00 98.50 107 ARG A C 1
ATOM 796 O O . ARG A 1 107 ? 5.213 10.890 11.991 1.00 98.50 107 ARG A O 1
ATOM 803 N N . ALA A 1 108 ? 3.729 9.437 11.125 1.00 98.44 108 ALA A N 1
ATOM 804 C CA . ALA A 1 108 ? 4.411 8.240 11.621 1.00 98.44 108 ALA A CA 1
ATOM 805 C C . ALA A 1 108 ? 5.832 8.105 11.046 1.00 98.44 108 ALA A C 1
ATOM 807 O O . ALA A 1 108 ? 6.749 7.739 11.775 1.00 98.44 108 ALA A O 1
ATOM 808 N N . VAL A 1 109 ? 6.039 8.469 9.773 1.00 98.50 109 VAL A N 1
ATOM 809 C CA . VAL A 1 109 ? 7.384 8.556 9.183 1.00 98.50 109 VAL A CA 1
ATOM 810 C C . VAL A 1 109 ? 8.258 9.553 9.944 1.00 98.50 109 VAL A C 1
ATOM 812 O O . VAL A 1 109 ? 9.368 9.205 10.338 1.00 98.50 109 VAL A O 1
ATOM 815 N N . THR A 1 110 ? 7.779 10.784 10.145 1.00 98.38 110 THR A N 1
ATOM 816 C CA . THR A 1 110 ? 8.541 11.823 10.852 1.00 98.38 110 THR A CA 1
ATOM 817 C C . THR A 1 110 ? 8.906 11.381 12.267 1.00 98.38 110 THR A C 1
ATOM 819 O O . THR A 1 110 ? 10.077 11.431 12.632 1.00 98.38 110 THR A O 1
ATOM 822 N N . GLU A 1 111 ? 7.932 10.877 13.030 1.00 98.12 111 GLU A N 1
ATOM 823 C CA . GLU A 1 111 ? 8.152 10.387 14.395 1.00 98.12 111 GLU A CA 1
ATOM 824 C C . GLU A 1 111 ? 9.181 9.245 14.428 1.00 98.12 111 GLU A C 1
ATOM 826 O O . GLU A 1 111 ? 10.054 9.238 15.295 1.00 98.12 111 GLU A O 1
ATOM 831 N N . ALA A 1 112 ? 9.126 8.312 13.470 1.00 97.69 112 ALA A N 1
ATOM 832 C CA . ALA A 1 112 ? 10.063 7.193 13.411 1.00 97.69 112 ALA A CA 1
ATOM 833 C C . ALA A 1 112 ? 11.514 7.636 13.173 1.00 97.69 112 ALA A C 1
ATOM 835 O O . ALA A 1 112 ? 12.434 7.106 13.801 1.00 97.69 112 ALA A O 1
ATOM 836 N N . HIS A 1 113 ? 11.724 8.629 12.303 1.00 96.44 113 HIS A N 1
ATOM 837 C CA . HIS A 1 113 ? 13.051 9.200 12.048 1.00 96.44 113 HIS A CA 1
ATOM 838 C C . HIS A 1 113 ? 13.570 10.017 13.229 1.00 96.44 113 HIS A C 1
ATOM 840 O O . HIS A 1 113 ? 14.718 9.844 13.629 1.00 96.44 113 HIS A O 1
ATOM 846 N N . GLU A 1 114 ? 12.734 10.872 13.819 1.00 96.75 114 GLU A N 1
ATOM 847 C CA . GLU A 1 114 ? 13.109 11.697 14.977 1.00 96.75 114 GLU A CA 1
ATOM 848 C C . GLU A 1 114 ? 13.494 10.848 16.195 1.00 96.75 114 GLU A C 1
ATOM 850 O O . GLU A 1 114 ? 14.393 11.211 16.953 1.00 96.75 114 GLU A O 1
ATOM 855 N N . GLN A 1 115 ? 12.824 9.710 16.376 1.00 96.81 115 GLN A N 1
ATOM 856 C CA . GLN A 1 115 ? 13.061 8.791 17.489 1.00 96.81 115 GLN A CA 1
ATOM 857 C C . GLN A 1 115 ? 14.132 7.736 17.183 1.00 96.81 115 GLN A C 1
ATOM 859 O O . GLN A 1 115 ? 14.567 7.042 18.101 1.00 96.81 115 GLN A O 1
ATOM 864 N N . GLY A 1 116 ? 14.535 7.580 15.917 1.00 95.69 116 GLY A N 1
ATOM 865 C CA . GLY A 1 116 ? 15.411 6.489 15.484 1.00 95.69 116 GLY A CA 1
ATOM 866 C C . GLY A 1 116 ? 14.805 5.105 15.740 1.00 95.69 116 GLY A C 1
ATOM 867 O O . GLY A 1 116 ? 15.522 4.189 16.128 1.00 95.69 116 GLY A O 1
ATOM 868 N N . SER A 1 117 ? 13.485 4.956 15.577 1.00 95.69 117 SER A N 1
ATOM 869 C CA . SER A 1 117 ? 12.739 3.736 15.933 1.00 95.69 117 SER A CA 1
ATOM 870 C C . SER A 1 117 ? 12.533 2.758 14.771 1.00 95.69 117 SER A C 1
ATOM 872 O O . SER A 1 117 ? 11.862 1.735 14.926 1.00 95.69 117 SER A O 1
ATOM 874 N N . LEU A 1 118 ? 13.118 3.043 13.604 1.00 96.38 118 LEU A N 1
ATOM 875 C CA . LEU A 1 118 ? 13.141 2.109 12.482 1.00 96.38 118 LEU A CA 1
ATOM 876 C C . LEU A 1 118 ? 13.944 0.842 12.837 1.00 96.38 118 LEU A C 1
ATOM 878 O O . LEU A 1 118 ? 15.013 0.953 13.436 1.00 96.38 118 LEU A O 1
ATOM 882 N N . PRO A 1 119 ? 13.484 -0.357 12.428 1.00 94.69 119 PRO A N 1
ATOM 883 C CA . PRO A 1 119 ? 14.242 -1.594 12.602 1.00 94.69 119 PRO A CA 1
ATOM 884 C C . PRO A 1 119 ? 15.649 -1.535 11.995 1.00 94.69 119 PRO A C 1
ATOM 886 O O . PRO A 1 119 ? 15.840 -0.933 10.938 1.00 94.69 119 PRO A O 1
ATOM 889 N N . ASP A 1 120 ? 16.603 -2.258 12.589 1.00 95.38 120 ASP A N 1
ATOM 890 C CA . ASP A 1 120 ? 18.025 -2.247 12.198 1.00 95.38 120 ASP A CA 1
ATOM 891 C C . ASP A 1 120 ? 18.263 -2.435 10.692 1.00 95.38 120 ASP A C 1
ATOM 893 O O . ASP A 1 120 ? 19.104 -1.761 10.097 1.00 95.38 120 ASP A O 1
ATOM 897 N N . TRP A 1 121 ? 17.499 -3.319 10.044 1.00 93.62 121 TRP A N 1
ATOM 898 C CA . TRP A 1 121 ? 17.658 -3.619 8.617 1.00 93.62 121 TRP A CA 1
ATOM 899 C C . TRP A 1 121 ? 17.266 -2.453 7.691 1.00 93.62 121 TRP A C 1
ATOM 901 O O . TRP A 1 121 ? 17.691 -2.428 6.537 1.00 93.62 121 TRP A O 1
ATOM 911 N N . CYS A 1 122 ? 16.478 -1.487 8.177 1.00 95.06 122 CYS A N 1
ATOM 912 C CA . CYS A 1 122 ? 16.059 -0.294 7.439 1.00 95.06 122 CYS A CA 1
ATOM 913 C C . CYS A 1 122 ? 16.344 1.022 8.180 1.00 95.06 122 CYS A C 1
ATOM 915 O O . CYS A 1 122 ? 15.812 2.056 7.788 1.00 95.06 122 CYS A O 1
ATOM 917 N N . ALA A 1 123 ? 17.178 1.026 9.222 1.00 93.44 123 ALA A N 1
ATOM 918 C CA . ALA A 1 123 ? 17.412 2.215 10.046 1.00 93.44 123 ALA A CA 1
ATOM 919 C C . ALA A 1 123 ? 17.936 3.429 9.248 1.00 93.44 123 ALA A C 1
ATOM 921 O O . ALA A 1 123 ? 17.592 4.565 9.551 1.00 93.44 123 ALA A O 1
ATOM 922 N N . GLY A 1 124 ? 18.732 3.190 8.197 1.00 90.69 124 GLY A N 1
ATOM 923 C CA . GLY A 1 124 ? 19.244 4.222 7.280 1.00 90.69 124 GLY A CA 1
ATOM 924 C C . GLY A 1 124 ? 18.518 4.294 5.933 1.00 90.69 124 GLY A C 1
ATOM 925 O O . GLY A 1 124 ? 19.069 4.812 4.964 1.00 90.69 124 GLY A O 1
ATOM 926 N N . ALA A 1 125 ? 17.327 3.705 5.820 1.00 94.31 125 ALA A N 1
ATOM 927 C CA . ALA A 1 125 ? 16.618 3.591 4.554 1.00 94.31 125 ALA A CA 1
ATOM 928 C C . ALA A 1 125 ? 16.009 4.928 4.098 1.00 94.31 125 ALA A C 1
ATOM 930 O O . ALA A 1 125 ? 14.942 5.324 4.559 1.00 94.31 125 ALA A O 1
ATOM 931 N N . GLU A 1 126 ? 16.616 5.572 3.098 1.00 95.25 126 GLU A N 1
ATOM 932 C CA . GLU A 1 126 ? 16.081 6.808 2.492 1.00 95.25 126 GLU A CA 1
ATOM 933 C C . GLU A 1 126 ? 14.705 6.622 1.822 1.00 95.25 126 GLU A C 1
ATOM 935 O O . GLU A 1 126 ? 13.959 7.581 1.623 1.00 95.25 126 GLU A O 1
ATOM 940 N N . TRP A 1 127 ? 14.354 5.385 1.459 1.00 96.25 127 TRP A N 1
ATOM 941 C CA . TRP A 1 127 ? 13.069 5.061 0.839 1.00 96.25 127 TRP A CA 1
ATOM 942 C C . TRP A 1 127 ? 11.902 5.030 1.837 1.00 96.25 127 TRP A C 1
ATOM 944 O O . TRP A 1 127 ? 10.744 5.107 1.410 1.00 96.25 127 TRP A O 1
ATOM 954 N N . VAL A 1 128 ? 12.181 4.983 3.147 1.00 97.81 128 VAL A N 1
ATOM 955 C CA . VAL A 1 128 ? 11.183 5.208 4.199 1.00 97.81 128 VAL A CA 1
ATOM 956 C C . VAL A 1 128 ? 11.013 6.711 4.374 1.00 97.81 128 VAL A C 1
ATOM 958 O O . VAL A 1 128 ? 11.699 7.348 5.166 1.00 97.81 128 VAL A O 1
ATOM 961 N N . ARG A 1 129 ? 10.109 7.306 3.596 1.00 97.62 129 ARG A N 1
ATOM 962 C CA . ARG A 1 129 ? 9.885 8.756 3.583 1.00 97.62 129 ARG A CA 1
ATOM 963 C C . ARG A 1 129 ? 8.408 9.121 3.534 1.00 97.62 129 ARG A C 1
ATOM 965 O O . ARG A 1 129 ? 7.558 8.287 3.214 1.00 97.62 129 ARG A O 1
ATOM 972 N N . THR A 1 130 ? 8.122 10.387 3.831 1.00 98.50 130 THR A N 1
ATOM 973 C CA . THR A 1 130 ? 6.792 10.965 3.637 1.00 98.50 130 THR A CA 1
ATOM 974 C C . THR A 1 130 ? 6.413 10.904 2.162 1.00 98.50 130 THR A C 1
ATOM 976 O O . THR A 1 130 ? 7.281 10.934 1.286 1.00 98.50 130 THR A O 1
ATOM 979 N N . VAL A 1 131 ? 5.119 10.810 1.881 1.00 98.00 131 VAL A N 1
ATOM 980 C CA . VAL A 1 131 ? 4.567 10.712 0.531 1.00 98.00 131 VAL A CA 1
ATOM 981 C C . VAL A 1 131 ? 3.505 11.770 0.276 1.00 98.00 131 VAL A C 1
ATOM 983 O O . VAL A 1 131 ? 2.883 12.320 1.185 1.00 98.00 131 VAL A O 1
ATOM 986 N N . THR A 1 132 ? 3.303 12.062 -0.998 1.00 97.38 132 THR A N 1
ATOM 987 C CA . THR A 1 132 ? 2.198 12.874 -1.495 1.00 97.38 132 THR A CA 1
ATOM 988 C C . THR A 1 132 ? 0.930 12.033 -1.618 1.00 97.38 132 THR A C 1
ATOM 990 O O . THR A 1 132 ? 0.981 10.808 -1.743 1.00 97.38 132 THR A O 1
ATOM 993 N N . GLU A 1 133 ? -0.229 12.694 -1.670 1.00 96.69 133 GLU A N 1
ATOM 994 C CA . GLU A 1 133 ? -1.483 12.000 -1.979 1.00 96.69 133 GLU A CA 1
ATOM 995 C C . GLU A 1 133 ? -1.427 11.306 -3.341 1.00 96.69 133 GLU A C 1
ATOM 997 O O . GLU A 1 133 ? -1.913 10.191 -3.473 1.00 96.69 133 GLU A O 1
ATOM 1002 N N . GLN A 1 134 ? -0.796 11.920 -4.348 1.00 95.81 134 GLN A N 1
ATOM 1003 C CA . GLN A 1 134 ? -0.681 11.324 -5.679 1.00 95.81 134 GLN A CA 1
ATOM 1004 C C . GLN A 1 134 ? 0.084 9.994 -5.656 1.00 95.81 134 GLN A C 1
ATOM 1006 O O . GLN A 1 134 ? -0.362 9.031 -6.275 1.00 95.81 134 GLN A O 1
ATOM 1011 N N . GLU A 1 135 ? 1.192 9.915 -4.916 1.00 97.25 135 GLU A N 1
ATOM 1012 C CA . GLU A 1 135 ? 1.954 8.669 -4.757 1.00 97.25 135 GLU A CA 1
ATOM 1013 C C . GLU A 1 135 ? 1.129 7.591 -4.046 1.00 97.25 135 GLU A C 1
ATOM 1015 O O . GLU A 1 135 ? 1.167 6.424 -4.434 1.00 97.25 135 GLU A O 1
ATOM 1020 N N . PHE A 1 136 ? 0.336 7.978 -3.045 1.00 98.12 136 PHE A N 1
ATOM 1021 C CA . PHE A 1 136 ? -0.562 7.048 -2.369 1.00 98.12 136 PHE A CA 1
ATOM 1022 C C . PHE A 1 136 ? -1.716 6.589 -3.275 1.00 98.12 136 PHE A C 1
ATOM 1024 O O . PHE A 1 136 ? -2.046 5.406 -3.315 1.00 98.12 136 PHE A O 1
ATOM 1031 N N . TYR A 1 137 ? -2.284 7.479 -4.090 1.00 98.38 137 TYR A N 1
ATOM 1032 C CA . TYR A 1 137 ? -3.264 7.103 -5.110 1.00 98.38 137 TYR A CA 1
ATOM 1033 C C . TYR A 1 137 ? -2.672 6.174 -6.174 1.00 98.38 137 TYR A C 1
ATOM 1035 O O . TYR A 1 137 ? -3.373 5.281 -6.641 1.00 98.38 137 TYR A O 1
ATOM 1043 N N . ALA A 1 138 ? -1.392 6.314 -6.530 1.00 98.00 138 ALA A N 1
ATOM 1044 C CA . ALA A 1 138 ? -0.719 5.361 -7.413 1.00 98.00 138 ALA A CA 1
ATOM 1045 C C . ALA A 1 138 ? -0.645 3.958 -6.785 1.00 98.00 138 ALA A C 1
ATOM 1047 O O . ALA A 1 138 ? -0.827 2.962 -7.485 1.00 98.00 138 ALA A O 1
ATOM 1048 N N . HIS A 1 139 ? -0.456 3.871 -5.465 1.00 97.31 139 HIS A N 1
ATOM 1049 C CA . HIS A 1 139 ? -0.569 2.607 -4.737 1.00 97.31 139 HIS A CA 1
ATOM 1050 C C . HIS A 1 139 ? -2.001 2.050 -4.756 1.00 97.31 139 HIS A C 1
ATOM 1052 O O . HIS A 1 139 ? -2.185 0.866 -5.015 1.00 97.31 139 HIS A O 1
ATOM 1058 N N . LEU A 1 140 ? -3.035 2.885 -4.611 1.00 97.06 140 LEU A N 1
ATOM 1059 C CA . LEU A 1 140 ? -4.426 2.426 -4.763 1.00 97.06 140 LEU A CA 1
ATOM 1060 C C . LEU A 1 140 ? -4.741 1.941 -6.191 1.00 97.06 140 LEU A C 1
ATOM 1062 O O . LEU A 1 140 ? -5.479 0.968 -6.365 1.00 97.06 140 LEU A O 1
ATOM 1066 N N . VAL A 1 141 ? -4.145 2.563 -7.215 1.00 97.25 141 VAL A N 1
ATOM 1067 C CA . VAL A 1 141 ? -4.208 2.061 -8.596 1.00 97.25 141 VAL A CA 1
ATOM 1068 C C . VAL A 1 141 ? -3.544 0.684 -8.692 1.00 97.25 141 VAL A C 1
ATOM 1070 O O . VAL A 1 141 ? -4.150 -0.219 -9.261 1.00 97.25 141 VAL A O 1
ATOM 1073 N N . ASP A 1 142 ? -2.359 0.481 -8.110 1.00 95.75 142 ASP A N 1
ATOM 1074 C CA . ASP A 1 142 ? -1.705 -0.839 -8.049 1.00 95.75 142 ASP A CA 1
ATOM 1075 C C . ASP A 1 142 ? -2.590 -1.897 -7.371 1.00 95.75 142 ASP A C 1
ATOM 1077 O O . ASP A 1 142 ? -2.771 -2.991 -7.907 1.00 95.75 142 ASP A O 1
ATOM 1081 N N . VAL A 1 143 ? -3.226 -1.560 -6.245 1.00 93.19 143 VAL A N 1
ATOM 1082 C CA . VAL A 1 143 ? -4.172 -2.454 -5.555 1.00 93.19 143 VAL A CA 1
ATOM 1083 C C . VAL A 1 143 ? -5.346 -2.835 -6.465 1.00 93.19 143 VAL A C 1
ATOM 1085 O O . VAL A 1 143 ? -5.738 -4.001 -6.507 1.00 93.19 143 VAL A O 1
ATOM 1088 N N . SER A 1 144 ? -5.871 -1.905 -7.269 1.00 93.75 144 SER A N 1
ATOM 1089 C CA . SER A 1 144 ? -6.942 -2.213 -8.233 1.00 93.75 144 SER A CA 1
ATOM 1090 C C . SER A 1 144 ? -6.510 -3.182 -9.346 1.00 93.75 144 SER A C 1
ATOM 1092 O O . SER A 1 144 ? -7.347 -3.841 -9.964 1.00 93.75 144 SER A O 1
ATOM 1094 N N . LEU A 1 145 ? -5.200 -3.312 -9.580 1.00 92.19 145 LEU A N 1
ATOM 1095 C CA . LEU A 1 145 ? -4.616 -4.206 -10.577 1.00 92.19 145 LEU A CA 1
ATOM 1096 C C . LEU A 1 145 ? -4.261 -5.588 -10.013 1.00 92.19 145 LEU A C 1
ATOM 1098 O O . LEU A 1 145 ? -3.739 -6.409 -10.769 1.00 92.19 145 LEU A O 1
ATOM 1102 N N . LEU A 1 146 ? -4.577 -5.880 -8.742 1.00 85.56 146 LEU A N 1
ATOM 1103 C CA . LEU A 1 146 ? -4.199 -7.116 -8.040 1.00 85.56 146 LEU A CA 1
ATOM 1104 C C . LEU A 1 146 ? -4.602 -8.410 -8.758 1.00 85.56 146 LEU A C 1
ATOM 1106 O O . LEU A 1 146 ? -3.877 -9.394 -8.684 1.00 85.56 146 LEU A O 1
ATOM 1110 N N . ALA A 1 147 ? -5.716 -8.419 -9.489 1.00 80.88 147 ALA A N 1
ATOM 1111 C CA . ALA A 1 147 ? -6.159 -9.583 -10.265 1.00 80.88 147 ALA A CA 1
ATOM 1112 C C . ALA A 1 147 ? -5.692 -9.564 -11.739 1.00 80.88 147 ALA A C 1
ATOM 1114 O O . ALA A 1 147 ? -6.191 -10.338 -12.552 1.00 80.88 147 ALA A O 1
ATOM 1115 N N . SER A 1 148 ? -4.789 -8.653 -12.118 1.00 86.94 148 SER A N 1
ATOM 1116 C CA . SER A 1 148 ? -4.401 -8.413 -13.515 1.00 86.94 148 SER A CA 1
ATOM 1117 C C . SER A 1 148 ? -2.927 -8.001 -13.656 1.00 86.94 148 SER A C 1
ATOM 1119 O O . SER A 1 148 ? -2.044 -8.729 -13.209 1.00 86.94 148 SER A O 1
ATOM 1121 N N . GLY A 1 149 ? -2.646 -6.857 -14.292 1.00 87.25 149 GLY A N 1
ATOM 1122 C CA . GLY A 1 149 ? -1.312 -6.417 -14.707 1.00 87.25 149 GLY A CA 1
ATOM 1123 C C . GLY A 1 149 ? -0.277 -6.378 -13.584 1.00 87.25 149 GLY A C 1
ATOM 1124 O O . GLY A 1 149 ? 0.899 -6.587 -13.865 1.00 87.25 149 GLY A O 1
ATOM 1125 N N . ARG A 1 150 ? -0.700 -6.211 -12.324 1.00 88.19 150 ARG A N 1
ATOM 1126 C CA . ARG A 1 150 ? 0.191 -6.303 -11.163 1.00 88.19 150 ARG A CA 1
ATOM 1127 C C . ARG A 1 150 ? 0.900 -7.661 -11.082 1.00 88.19 150 ARG A C 1
ATOM 1129 O O . ARG A 1 150 ? 2.111 -7.696 -10.907 1.00 88.19 150 ARG A O 1
ATOM 1136 N N . ASN A 1 151 ? 0.183 -8.768 -11.289 1.00 85.62 151 ASN A N 1
ATOM 1137 C CA . ASN A 1 151 ? 0.768 -10.118 -11.222 1.00 85.62 151 ASN A CA 1
ATOM 1138 C C . ASN A 1 151 ? 1.721 -10.417 -12.386 1.00 85.62 151 ASN A C 1
ATOM 1140 O O . ASN A 1 151 ? 2.486 -11.371 -12.330 1.00 85.62 151 ASN A O 1
ATOM 1144 N N . LEU A 1 152 ? 1.672 -9.614 -13.451 1.00 88.88 152 LEU A N 1
ATOM 1145 C CA . LEU A 1 152 ? 2.502 -9.782 -14.642 1.00 88.88 152 LEU A CA 1
ATOM 1146 C C . LEU A 1 152 ? 3.536 -8.658 -14.778 1.00 88.88 152 LEU A C 1
ATOM 1148 O O . LEU A 1 152 ? 4.157 -8.536 -15.831 1.00 88.88 152 LEU A O 1
ATOM 1152 N N . VAL A 1 153 ? 3.733 -7.829 -13.745 1.00 92.12 153 VAL A N 1
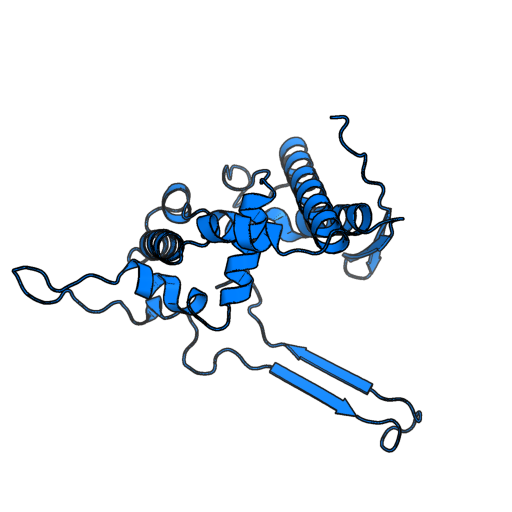ATOM 1153 C CA . VAL A 1 153 ? 4.508 -6.584 -13.857 1.00 92.12 153 VAL A CA 1
ATOM 1154 C C . VAL A 1 153 ? 5.945 -6.829 -14.320 1.00 92.12 153 VAL A C 1
ATOM 1156 O O . VAL A 1 153 ? 6.434 -6.121 -15.196 1.00 92.12 153 VAL A O 1
ATOM 1159 N N . GLN A 1 154 ? 6.598 -7.889 -13.834 1.00 91.94 154 GLN A N 1
ATOM 1160 C CA . GLN A 1 154 ? 7.956 -8.227 -14.267 1.00 91.94 154 GLN A CA 1
ATOM 1161 C C . GLN A 1 154 ? 8.013 -8.776 -15.696 1.00 91.94 154 GLN A C 1
ATOM 1163 O O . GLN A 1 154 ? 9.007 -8.555 -16.380 1.00 91.94 154 GLN A O 1
ATOM 1168 N N . LEU A 1 155 ? 6.973 -9.470 -16.167 1.00 92.44 155 LEU A N 1
ATOM 1169 C CA . LEU A 1 155 ? 6.892 -9.899 -17.566 1.00 92.44 155 LEU A CA 1
ATOM 1170 C C . LEU A 1 155 ? 6.670 -8.705 -18.491 1.00 92.44 155 LEU A C 1
ATOM 1172 O O . LEU A 1 155 ? 7.325 -8.597 -19.522 1.00 92.44 155 LEU A O 1
ATOM 1176 N N . ILE A 1 156 ? 5.794 -7.781 -18.093 1.00 93.81 156 ILE A N 1
ATOM 1177 C CA . ILE A 1 156 ? 5.539 -6.536 -18.821 1.00 93.81 156 ILE A CA 1
ATOM 1178 C C . ILE A 1 156 ? 6.829 -5.717 -18.929 1.00 93.81 156 ILE A C 1
ATOM 1180 O O . ILE A 1 156 ? 7.175 -5.272 -20.018 1.00 93.81 156 ILE A O 1
ATOM 1184 N N . GLY A 1 157 ? 7.579 -5.570 -17.834 1.00 94.56 157 GLY A N 1
ATOM 1185 C CA . GLY A 1 157 ? 8.839 -4.822 -17.827 1.00 94.56 157 GLY A CA 1
ATOM 1186 C C . GLY A 1 157 ? 9.991 -5.474 -18.598 1.00 94.56 157 GLY A C 1
ATOM 1187 O O . GLY A 1 157 ? 11.017 -4.830 -18.797 1.00 94.56 157 GLY A O 1
ATOM 1188 N N . ARG A 1 158 ? 9.838 -6.731 -19.032 1.00 93.69 158 ARG A N 1
ATOM 1189 C CA . ARG A 1 158 ? 10.805 -7.471 -19.863 1.00 93.69 158 ARG A CA 1
ATOM 1190 C C . ARG A 1 158 ? 10.345 -7.648 -21.308 1.00 93.69 158 ARG A C 1
ATOM 1192 O O . ARG A 1 158 ? 11.063 -8.250 -22.099 1.00 93.69 158 ARG A O 1
ATOM 1199 N N . ALA A 1 159 ? 9.139 -7.200 -21.644 1.00 92.31 159 ALA A N 1
ATOM 1200 C CA . ALA A 1 159 ? 8.580 -7.412 -22.966 1.00 92.31 159 ALA A CA 1
ATOM 1201 C C . ALA A 1 159 ? 9.297 -6.527 -23.994 1.00 92.31 159 ALA A C 1
ATOM 1203 O O . ALA A 1 159 ? 9.217 -5.301 -23.938 1.00 92.31 159 ALA A O 1
ATOM 1204 N N . GLU A 1 160 ? 9.954 -7.157 -24.964 1.00 90.81 160 GLU A N 1
ATOM 1205 C CA . GLU A 1 160 ? 10.628 -6.481 -26.071 1.00 90.81 160 GLU A CA 1
ATOM 1206 C C . GLU A 1 160 ? 10.331 -7.173 -27.413 1.00 90.81 160 GLU A C 1
ATOM 1208 O O . GLU A 1 160 ? 10.090 -8.387 -27.451 1.00 90.81 160 GLU A O 1
ATOM 1213 N N . PRO A 1 161 ? 10.277 -6.420 -28.528 1.00 90.44 161 PRO A N 1
ATOM 1214 C CA . PRO A 1 161 ? 10.096 -7.007 -29.850 1.00 90.44 161 PRO A CA 1
ATOM 1215 C C . PRO A 1 161 ? 11.349 -7.789 -30.287 1.00 90.44 161 PRO A C 1
ATOM 1217 O O . PRO A 1 161 ? 12.449 -7.493 -29.819 1.00 90.44 161 PRO A O 1
ATOM 1220 N N . PRO A 1 162 ? 11.226 -8.741 -31.233 1.00 91.94 162 PRO A N 1
ATOM 1221 C CA . PRO A 1 162 ? 12.388 -9.374 -31.848 1.00 91.94 162 PRO A CA 1
ATOM 1222 C C . PRO A 1 162 ? 13.342 -8.339 -32.455 1.00 91.94 162 PRO A C 1
ATOM 1224 O O . PRO A 1 162 ? 12.909 -7.423 -33.159 1.00 91.94 162 PRO A O 1
ATOM 1227 N N . GLY A 1 163 ? 14.636 -8.505 -32.188 1.00 90.56 163 GLY A N 1
ATOM 1228 C CA . GLY A 1 163 ? 15.695 -7.671 -32.744 1.00 90.56 163 GLY A CA 1
ATOM 1229 C C . GLY A 1 163 ? 16.200 -8.181 -34.100 1.00 90.56 163 GLY A C 1
ATOM 1230 O O . GLY A 1 163 ? 15.710 -9.189 -34.614 1.00 90.56 163 GLY A O 1
ATOM 1231 N N . PRO A 1 164 ? 17.218 -7.518 -34.682 1.00 92.50 164 PRO A N 1
ATOM 1232 C CA . PRO A 1 164 ? 17.862 -7.951 -35.927 1.00 92.50 164 PRO A CA 1
ATOM 1233 C C . PRO A 1 164 ? 18.408 -9.386 -35.874 1.00 92.50 164 PRO A C 1
ATOM 1235 O O . PRO A 1 164 ? 18.394 -10.082 -36.886 1.00 92.50 164 PRO A O 1
ATOM 1238 N N . ASP A 1 165 ? 18.826 -9.831 -34.688 1.00 92.75 165 ASP A N 1
ATOM 1239 C CA . ASP A 1 165 ? 19.359 -11.175 -34.435 1.00 92.75 165 ASP A CA 1
ATOM 1240 C C . ASP A 1 165 ? 18.270 -12.198 -34.051 1.00 92.75 165 ASP A C 1
ATOM 1242 O O . ASP A 1 165 ? 18.572 -13.342 -33.709 1.00 92.75 165 ASP A O 1
ATOM 1246 N N . GLY A 1 166 ? 16.991 -11.809 -34.123 1.00 91.38 166 GLY A N 1
ATOM 1247 C CA . GLY A 1 166 ? 15.844 -12.649 -33.789 1.00 91.38 166 GLY A CA 1
ATOM 1248 C C . GLY A 1 166 ? 15.212 -12.334 -32.424 1.00 91.38 166 GLY A C 1
ATOM 1249 O O . GLY A 1 166 ? 15.453 -11.273 -31.843 1.00 91.38 166 GLY A O 1
ATOM 1250 N N . PRO A 1 167 ? 14.320 -13.212 -31.926 1.00 89.06 167 PRO A N 1
ATOM 1251 C CA . PRO A 1 167 ? 13.651 -13.016 -30.646 1.00 89.06 167 PRO A CA 1
ATOM 1252 C C . PRO A 1 167 ? 14.634 -13.140 -29.482 1.00 89.06 167 PRO A C 1
ATOM 1254 O O . PRO A 1 167 ? 15.549 -13.964 -29.500 1.00 89.06 167 PRO A O 1
ATOM 1257 N N . VAL A 1 168 ? 14.395 -12.352 -28.440 1.00 87.31 168 VAL A N 1
ATOM 1258 C CA . VAL A 1 168 ? 15.150 -12.450 -27.192 1.00 87.31 168 VAL A CA 1
ATOM 1259 C C . VAL A 1 168 ? 14.756 -13.703 -26.399 1.00 87.31 168 VAL A C 1
ATOM 1261 O O . VAL A 1 168 ? 13.650 -14.228 -26.589 1.00 87.31 168 VAL A O 1
ATOM 1264 N N . PRO A 1 169 ? 15.632 -14.209 -25.510 1.00 87.12 169 PRO A N 1
ATOM 1265 C CA . PRO A 1 169 ? 15.278 -15.305 -24.618 1.00 87.12 169 PRO A CA 1
ATOM 1266 C C . PRO A 1 169 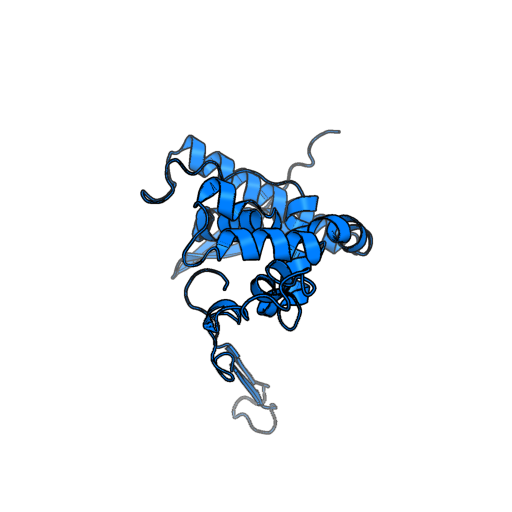? 14.007 -14.994 -23.811 1.00 87.12 169 PRO A C 1
ATOM 1268 O O . PRO A 1 169 ? 13.810 -13.850 -23.393 1.00 87.12 169 PRO A O 1
ATOM 1271 N N . PRO A 1 170 ? 13.143 -15.995 -23.561 1.00 86.38 170 PRO A N 1
ATOM 1272 C CA . PRO A 1 170 ? 11.940 -15.784 -22.771 1.00 86.38 170 PRO A CA 1
ATOM 1273 C C . PRO A 1 170 ? 12.291 -15.351 -21.345 1.00 86.38 170 PRO A C 1
ATOM 1275 O O . PRO A 1 170 ? 13.341 -15.703 -20.803 1.00 86.38 170 PRO A O 1
ATOM 1278 N N . SER A 1 171 ? 11.370 -14.619 -20.717 1.00 88.31 171 SER A N 1
ATOM 1279 C CA . SER A 1 171 ? 11.496 -14.271 -19.302 1.00 88.31 171 SER A CA 1
ATOM 1280 C C . SER A 1 171 ? 11.571 -15.529 -18.422 1.00 88.31 171 SER A C 1
ATOM 1282 O O . SER A 1 171 ? 10.917 -16.528 -18.736 1.00 88.31 171 SER A O 1
ATOM 1284 N N . PRO A 1 172 ? 12.328 -15.483 -17.310 1.00 85.31 172 PRO A N 1
ATOM 1285 C CA . PRO A 1 172 ? 12.395 -16.591 -16.362 1.00 85.31 172 PRO A CA 1
ATOM 1286 C C . PRO A 1 172 ? 11.013 -16.879 -15.760 1.00 85.31 172 PRO A C 1
ATOM 1288 O O . PRO A 1 172 ? 10.202 -15.966 -15.591 1.00 85.31 172 PRO A O 1
ATOM 1291 N N . VAL A 1 173 ? 10.739 -18.140 -15.412 1.00 81.25 173 VAL A N 1
ATOM 1292 C CA . VAL A 1 173 ? 9.446 -18.558 -14.829 1.00 81.25 173 VAL A CA 1
ATOM 1293 C C . VAL A 1 173 ? 9.187 -17.833 -13.508 1.00 81.25 173 VAL A C 1
ATOM 1295 O O . VAL A 1 173 ? 8.051 -17.489 -13.199 1.00 81.25 173 VAL A O 1
ATOM 1298 N N . GLU A 1 174 ? 10.245 -17.512 -12.770 1.00 79.50 174 GLU A N 1
ATOM 1299 C CA . GLU A 1 174 ? 10.212 -16.736 -11.533 1.00 79.50 174 GLU A CA 1
ATOM 1300 C C . GLU A 1 174 ? 9.614 -15.327 -11.723 1.00 79.50 174 GLU A C 1
ATOM 1302 O O . GLU A 1 174 ? 9.116 -14.738 -10.765 1.00 79.50 174 GLU A O 1
ATOM 1307 N N . ALA A 1 175 ? 9.603 -14.790 -12.952 1.00 82.88 175 ALA A N 1
ATOM 1308 C CA . ALA A 1 175 ? 8.987 -13.499 -13.268 1.00 82.88 175 ALA A CA 1
ATOM 1309 C C . ALA A 1 175 ? 7.446 -13.536 -13.301 1.00 82.88 175 ALA A C 1
ATOM 1311 O O . ALA A 1 175 ? 6.827 -12.474 -13.322 1.00 82.88 175 ALA A O 1
ATOM 1312 N N . LEU A 1 176 ? 6.816 -14.719 -13.274 1.00 74.81 176 LEU A N 1
ATOM 1313 C CA . LEU A 1 176 ? 5.357 -14.871 -13.139 1.00 74.81 176 LEU A CA 1
ATOM 1314 C C . LEU A 1 176 ? 4.836 -14.511 -11.732 1.00 74.81 176 LEU A C 1
ATOM 1316 O O . LEU A 1 176 ? 3.633 -14.585 -11.490 1.00 74.81 176 LEU A O 1
ATOM 1320 N N . GLY A 1 177 ? 5.728 -14.128 -10.811 1.00 64.38 177 GLY A N 1
ATOM 1321 C CA . GLY A 1 177 ? 5.421 -14.002 -9.391 1.00 64.38 177 GLY A CA 1
ATOM 1322 C C . GLY A 1 177 ? 5.399 -15.383 -8.734 1.00 64.38 177 GLY A C 1
ATOM 1323 O O . GLY A 1 177 ? 5.025 -16.376 -9.352 1.00 64.38 177 GLY A O 1
ATOM 1324 N N . GLY A 1 178 ? 5.837 -15.476 -7.477 1.00 54.34 178 GLY A N 1
ATOM 1325 C CA . GLY A 1 178 ? 6.084 -16.736 -6.753 1.00 54.34 178 GLY A CA 1
ATOM 1326 C C . GLY A 1 178 ? 4.867 -17.630 -6.465 1.00 54.34 178 GLY A C 1
ATOM 1327 O O . GLY A 1 178 ? 4.925 -18.450 -5.553 1.00 54.34 178 GLY A O 1
ATOM 1328 N N . GLY A 1 179 ? 3.768 -17.498 -7.203 1.00 54.72 179 GLY A N 1
ATOM 1329 C CA . GLY A 1 179 ? 2.632 -18.400 -7.144 1.00 54.72 179 GLY A CA 1
ATOM 1330 C C . GLY A 1 179 ? 2.578 -19.277 -8.385 1.00 54.72 179 GLY A C 1
ATOM 1331 O O . GLY A 1 179 ? 2.114 -18.838 -9.434 1.00 54.72 179 GLY A O 1
ATOM 1332 N N . ALA A 1 180 ? 2.953 -20.551 -8.252 1.00 47.50 180 ALA A N 1
ATOM 1333 C CA . ALA A 1 180 ? 2.399 -21.572 -9.135 1.00 47.50 180 ALA A CA 1
ATOM 1334 C C . ALA A 1 180 ? 0.869 -21.387 -9.202 1.00 47.50 180 ALA A C 1
ATOM 1336 O O . ALA A 1 180 ? 0.249 -20.995 -8.207 1.00 47.50 180 ALA A O 1
ATOM 1337 N N . ALA A 1 181 ? 0.261 -21.651 -10.361 1.00 46.06 181 ALA A N 1
ATOM 1338 C CA . ALA A 1 181 ? -1.191 -21.640 -10.512 1.00 46.06 181 ALA A CA 1
ATOM 1339 C C . ALA A 1 181 ? -1.855 -22.346 -9.306 1.00 46.06 181 ALA A C 1
ATOM 1341 O O . ALA A 1 181 ? -1.637 -23.538 -9.098 1.00 46.06 181 ALA A O 1
ATOM 1342 N N . GLY A 1 182 ? -2.597 -21.594 -8.479 1.00 52.41 182 GLY A N 1
ATOM 1343 C CA . GLY A 1 182 ? -3.233 -22.096 -7.249 1.00 52.41 182 GLY A CA 1
ATOM 1344 C C . GLY A 1 182 ? -2.729 -21.523 -5.912 1.00 52.41 182 GLY A C 1
ATOM 1345 O O . GLY A 1 182 ? -3.301 -21.860 -4.881 1.00 52.41 182 GLY A O 1
ATOM 1346 N N . ALA A 1 183 ? -1.720 -20.643 -5.889 1.00 59.09 183 ALA A N 1
ATOM 1347 C CA . ALA A 1 183 ? -1.173 -20.084 -4.638 1.00 59.09 183 ALA A CA 1
ATOM 1348 C C . ALA A 1 183 ? -2.055 -19.023 -3.932 1.00 59.09 183 ALA A C 1
ATOM 1350 O O . ALA A 1 183 ? -1.728 -18.592 -2.829 1.00 59.09 183 ALA A O 1
ATOM 1351 N N . GLY A 1 184 ? -3.174 -18.614 -4.539 1.00 65.75 184 GLY A N 1
ATOM 1352 C CA . GLY A 1 184 ? -4.176 -17.738 -3.931 1.00 65.75 184 GLY A CA 1
ATOM 1353 C C . GLY A 1 184 ? -5.515 -18.458 -3.830 1.00 65.75 184 GLY A C 1
ATOM 1354 O O . GLY A 1 184 ? -6.170 -18.699 -4.841 1.00 65.75 184 GLY A O 1
ATOM 1355 N N . ALA A 1 185 ? -5.923 -18.804 -2.615 1.00 77.62 185 ALA A N 1
ATOM 1356 C CA . ALA A 1 185 ? -7.239 -19.358 -2.315 1.00 77.62 185 ALA A CA 1
ATOM 1357 C C . ALA A 1 185 ? -7.769 -18.692 -1.045 1.00 77.62 185 ALA A C 1
ATOM 1359 O O . ALA A 1 185 ? -7.037 -18.021 -0.328 1.00 77.62 185 ALA A O 1
ATOM 1360 N N . SER A 1 186 ? -9.052 -18.820 -0.752 1.00 90.69 186 SER A N 1
ATOM 1361 C CA . SER A 1 186 ? -9.646 -18.295 0.478 1.00 90.69 186 SER A CA 1
ATOM 1362 C C . SER A 1 186 ? -10.932 -19.052 0.753 1.00 90.69 186 SER A C 1
ATOM 1364 O O . SER A 1 186 ? -11.553 -19.570 -0.176 1.00 90.69 186 SER A O 1
ATOM 1366 N N . ASN A 1 187 ? -11.342 -19.095 2.014 1.00 94.38 187 ASN A N 1
ATOM 1367 C CA . ASN A 1 187 ? -12.627 -19.652 2.409 1.00 94.38 187 ASN A CA 1
ATOM 1368 C C . ASN A 1 187 ? -13.544 -18.534 2.905 1.00 94.38 187 ASN A C 1
ATOM 1370 O O . ASN A 1 187 ? -13.098 -17.559 3.516 1.00 94.38 187 ASN A O 1
ATOM 1374 N N . GLY A 1 188 ? -14.845 -18.698 2.691 1.00 96.31 188 GLY A N 1
ATOM 1375 C CA . GLY A 1 188 ? -15.843 -17.828 3.291 1.00 96.31 188 GLY A CA 1
ATOM 1376 C C . GLY A 1 188 ? -17.209 -18.487 3.303 1.00 96.31 188 GLY A C 1
ATOM 1377 O O . GLY A 1 188 ? -17.641 -19.009 2.278 1.00 96.31 188 GLY A O 1
ATOM 1378 N N . TRP A 1 189 ? -17.871 -18.484 4.458 1.00 97.19 189 TRP A N 1
ATOM 1379 C CA . TRP A 1 189 ? -19.207 -19.054 4.640 1.00 97.19 189 TRP A CA 1
ATOM 1380 C C . TRP A 1 189 ? -20.157 -17.977 5.153 1.00 97.19 189 TRP A C 1
ATOM 1382 O O . TRP A 1 189 ? -19.780 -17.165 5.996 1.00 97.19 189 TRP A O 1
ATOM 1392 N N . ALA A 1 190 ? -21.398 -18.002 4.678 1.00 97.81 190 ALA A N 1
ATOM 1393 C CA . ALA A 1 190 ? -22.490 -17.213 5.226 1.00 97.81 190 ALA A CA 1
ATOM 1394 C C . ALA A 1 190 ? -23.663 -18.154 5.494 1.00 97.81 190 ALA A C 1
ATOM 1396 O O . ALA A 1 190 ? -24.119 -18.849 4.587 1.00 97.81 190 ALA A O 1
ATOM 1397 N N . VAL A 1 191 ? -24.121 -18.198 6.742 1.00 97.44 191 VAL A N 1
ATOM 1398 C CA . VAL A 1 191 ? -25.245 -19.040 7.165 1.00 97.44 191 VAL A CA 1
ATOM 1399 C C . VAL A 1 191 ? -26.365 -18.163 7.709 1.00 97.44 191 VAL A C 1
ATOM 1401 O O . VAL A 1 191 ? -26.112 -17.213 8.454 1.00 97.44 191 VAL A O 1
ATOM 1404 N N . GLY A 1 192 ? -27.595 -18.453 7.286 1.00 98.19 192 GLY A N 1
ATOM 1405 C CA . GLY A 1 192 ? -28.794 -17.734 7.705 1.00 98.19 192 GLY A CA 1
ATOM 1406 C C . GLY A 1 192 ? -29.247 -18.122 9.113 1.00 98.19 192 GLY A C 1
ATOM 1407 O O . GLY A 1 192 ? -28.855 -19.156 9.649 1.00 98.19 192 GLY A O 1
ATOM 1408 N N . GLY A 1 193 ? -30.083 -17.282 9.724 1.00 98.19 193 GLY A N 1
ATOM 1409 C CA . GLY A 1 193 ? -30.637 -17.540 11.058 1.00 98.19 193 GLY A CA 1
ATOM 1410 C C . GLY A 1 193 ? -31.560 -18.763 11.129 1.00 98.19 193 GLY A C 1
ATOM 1411 O O . GLY A 1 193 ? -31.752 -19.329 12.196 1.00 98.19 193 GLY A O 1
ATOM 1412 N N . ASP A 1 194 ? -32.097 -19.199 9.990 1.00 97.88 194 ASP A N 1
ATOM 1413 C CA . ASP A 1 194 ? -32.916 -20.404 9.832 1.00 97.88 194 ASP A CA 1
ATOM 1414 C C . ASP A 1 194 ? -32.145 -21.703 10.110 1.00 97.88 194 ASP A C 1
ATOM 1416 O O . ASP A 1 194 ? -32.754 -22.725 10.426 1.00 97.88 194 ASP A O 1
ATOM 1420 N N . VAL A 1 195 ? -30.812 -21.657 10.036 1.00 96.44 195 VAL A N 1
ATOM 1421 C CA . VAL A 1 195 ? -29.927 -22.809 10.257 1.00 96.44 195 VAL A CA 1
ATOM 1422 C C . VAL A 1 195 ? -28.958 -22.623 11.431 1.00 96.44 195 VAL A C 1
ATOM 1424 O O . VAL A 1 195 ? -28.132 -23.501 11.684 1.00 96.44 195 VAL A O 1
ATOM 1427 N N . THR A 1 196 ? -29.044 -21.516 12.180 1.00 97.75 196 THR A N 1
ATOM 1428 C CA . THR A 1 196 ? -28.231 -21.280 13.386 1.00 97.75 196 THR A CA 1
ATOM 1429 C C . THR A 1 196 ? -29.070 -21.400 14.658 1.00 97.75 196 THR A C 1
ATOM 1431 O O . THR A 1 196 ? -30.212 -20.955 14.729 1.00 97.75 196 THR A O 1
ATOM 1434 N N . ALA A 1 197 ? -28.489 -21.959 15.725 1.00 97.19 197 ALA A N 1
ATOM 1435 C CA . ALA A 1 197 ? -29.192 -22.130 17.002 1.00 97.19 197 ALA A CA 1
ATOM 1436 C C . ALA A 1 197 ? -29.609 -20.799 17.661 1.00 97.19 197 ALA A C 1
ATOM 1438 O O . ALA A 1 197 ? -30.557 -20.765 18.440 1.00 97.19 197 ALA A O 1
ATOM 1439 N N . SER A 1 198 ? -28.900 -19.704 17.365 1.00 96.88 198 SER A N 1
ATOM 1440 C CA . SER A 1 198 ? -29.196 -18.370 17.897 1.00 96.88 198 SER A CA 1
ATOM 1441 C C . SER A 1 198 ? -30.286 -17.626 17.121 1.00 96.88 198 SER A C 1
ATOM 1443 O O . SER A 1 198 ? -30.677 -16.542 17.552 1.00 96.88 198 SER A O 1
ATOM 1445 N N . GLY A 1 199 ? -30.723 -18.135 15.962 1.00 97.94 199 GLY A N 1
ATOM 1446 C CA . GLY A 1 199 ? -31.627 -17.428 15.051 1.00 97.94 199 GLY A CA 1
ATOM 1447 C C . GLY A 1 199 ? -30.993 -16.245 14.302 1.00 97.94 199 GLY A C 1
ATOM 1448 O O . GLY A 1 199 ? -31.692 -15.550 13.568 1.00 97.94 199 GLY A O 1
ATOM 1449 N N . HIS A 1 200 ? -29.689 -15.991 14.470 1.00 97.94 200 HIS A N 1
ATOM 1450 C CA . HIS A 1 200 ? -28.967 -14.889 13.823 1.00 97.94 200 HIS A CA 1
ATOM 1451 C C . HIS A 1 200 ? -28.027 -15.407 12.731 1.00 97.94 200 HIS A C 1
ATOM 1453 O O . HIS A 1 200 ? -27.425 -16.471 12.874 1.00 97.94 200 HIS A O 1
ATOM 1459 N N . GLY A 1 201 ? -27.857 -14.636 11.654 1.00 97.88 201 GLY A N 1
ATOM 1460 C CA . GLY A 1 201 ? -26.891 -14.972 10.609 1.00 97.88 201 GLY A CA 1
ATOM 1461 C C . GLY A 1 201 ? -25.446 -14.943 11.119 1.00 97.88 201 GLY A C 1
ATOM 1462 O O . GLY A 1 201 ? -25.111 -14.167 12.015 1.00 97.88 201 GLY A O 1
ATOM 1463 N N . MET A 1 202 ? -24.583 -15.775 10.537 1.00 97.69 202 MET A N 1
ATOM 1464 C CA . MET A 1 202 ? -23.148 -15.805 10.839 1.00 97.69 202 MET A CA 1
ATOM 1465 C C . MET A 1 202 ? -22.333 -15.746 9.549 1.00 97.69 202 MET A C 1
ATOM 1467 O O . MET A 1 202 ? -22.707 -16.348 8.541 1.00 97.69 202 MET A O 1
ATOM 1471 N N . VAL A 1 203 ? -21.202 -15.043 9.599 1.00 97.44 203 VAL A N 1
ATOM 1472 C CA . VAL A 1 203 ? -20.253 -14.925 8.488 1.00 97.44 203 VAL A CA 1
ATOM 1473 C C . VAL A 1 203 ? -18.874 -15.361 8.965 1.00 97.44 203 VAL A C 1
ATOM 1475 O O . VAL A 1 203 ? -18.394 -14.895 9.995 1.00 97.44 203 VAL A O 1
ATOM 1478 N N . LEU A 1 204 ? -18.235 -16.239 8.197 1.00 97.25 204 LEU A N 1
ATOM 1479 C CA . LEU A 1 204 ? -16.824 -16.580 8.325 1.00 97.25 204 LEU A CA 1
ATOM 1480 C C . LEU A 1 204 ? -16.072 -15.964 7.147 1.00 97.25 204 LEU A C 1
ATOM 1482 O O . LEU A 1 204 ? -16.383 -16.271 5.998 1.00 97.25 204 LEU A O 1
ATOM 1486 N N . ALA A 1 205 ? -15.058 -15.154 7.438 1.00 96.44 205 ALA A N 1
ATOM 1487 C CA . ALA A 1 205 ? -14.071 -14.702 6.466 1.00 96.44 205 ALA A CA 1
ATOM 1488 C C . ALA A 1 205 ? -12.715 -15.331 6.809 1.00 96.44 205 ALA A C 1
ATOM 1490 O O . ALA A 1 205 ? -12.200 -15.127 7.906 1.00 96.44 205 ALA A O 1
ATOM 1491 N N . ASN A 1 206 ? -12.144 -16.104 5.885 1.00 95.44 206 ASN A N 1
ATOM 1492 C CA . ASN A 1 206 ? -10.858 -16.774 6.068 1.00 95.44 206 ASN A CA 1
ATOM 1493 C C . ASN A 1 206 ? -9.989 -16.586 4.805 1.00 95.44 206 ASN A C 1
ATOM 1495 O O . ASN A 1 206 ? -9.872 -17.498 3.980 1.00 95.44 206 ASN A O 1
ATOM 1499 N N . PRO A 1 207 ? -9.411 -15.381 4.627 1.00 90.38 207 PRO A N 1
ATOM 1500 C CA . PRO A 1 207 ? -8.513 -15.094 3.515 1.00 90.38 207 PRO A CA 1
ATOM 1501 C C . PRO A 1 207 ? -7.166 -15.815 3.685 1.00 90.38 207 PRO A C 1
ATOM 1503 O O . PRO A 1 207 ? -6.603 -15.809 4.780 1.00 90.38 207 PRO A O 1
ATOM 1506 N N . HIS A 1 208 ? -6.620 -16.401 2.613 1.00 89.00 208 HIS A N 1
ATOM 1507 C CA . HIS A 1 208 ? -5.238 -16.904 2.596 1.00 89.00 208 HIS A CA 1
ATOM 1508 C C . HIS A 1 208 ? -4.368 -15.996 1.728 1.00 89.00 208 HIS A C 1
ATOM 1510 O O . HIS A 1 208 ? -4.286 -16.153 0.511 1.00 89.00 208 HIS A O 1
ATOM 1516 N N . PHE A 1 209 ? -3.744 -15.020 2.384 1.00 82.69 209 PHE A N 1
ATOM 1517 C CA . PHE A 1 209 ? -2.839 -14.045 1.781 1.00 82.69 209 PHE A CA 1
ATOM 1518 C C . PHE A 1 209 ? -1.399 -14.247 2.281 1.00 82.69 209 PHE A C 1
ATOM 1520 O O . PHE A 1 209 ? -1.194 -14.936 3.287 1.00 82.69 209 PHE A O 1
ATOM 1527 N N . PRO A 1 210 ? -0.395 -13.669 1.593 1.00 81.00 210 PRO A N 1
ATOM 1528 C CA . PRO A 1 210 ? 0.991 -13.690 2.047 1.00 81.00 210 PRO A CA 1
ATOM 1529 C C . PRO A 1 210 ? 1.144 -13.186 3.486 1.00 81.00 210 PRO A C 1
ATOM 1531 O O . PRO A 1 210 ? 0.461 -12.258 3.909 1.00 81.00 210 PRO A O 1
ATOM 1534 N N . TRP A 1 211 ? 2.065 -13.798 4.231 1.00 85.50 211 TRP A N 1
ATOM 1535 C CA . TRP A 1 211 ? 2.352 -13.424 5.623 1.00 85.50 211 TRP A CA 1
ATOM 1536 C C . TRP A 1 211 ? 3.312 -12.235 5.747 1.00 85.50 211 TRP A C 1
ATOM 1538 O O . TRP A 1 211 ? 3.409 -11.640 6.816 1.00 85.50 211 TRP A O 1
ATOM 1548 N N . TYR A 1 212 ? 4.027 -11.893 4.672 1.00 81.81 212 TYR A N 1
ATOM 1549 C CA . TYR A 1 212 ? 5.019 -10.821 4.655 1.00 81.81 212 TYR A CA 1
ATOM 1550 C C . TYR A 1 212 ? 4.912 -10.014 3.370 1.00 81.81 212 TYR A C 1
ATOM 1552 O O . TYR A 1 212 ? 4.910 -10.599 2.286 1.00 81.81 212 TYR A O 1
ATOM 1560 N N . GLY A 1 213 ? 4.910 -8.685 3.516 1.00 70.31 213 GLY A N 1
ATOM 1561 C CA . GLY A 1 213 ? 4.906 -7.737 2.405 1.00 70.31 213 GLY A CA 1
ATOM 1562 C C . GLY A 1 213 ? 3.785 -7.986 1.396 1.00 70.31 213 GLY A C 1
ATOM 1563 O O . GLY A 1 213 ? 2.840 -8.735 1.639 1.00 70.31 213 GLY A O 1
ATOM 1564 N N . GLU A 1 214 ? 3.912 -7.360 0.235 1.00 65.75 214 GLU A N 1
ATOM 1565 C CA . GLU A 1 214 ? 3.138 -7.755 -0.930 1.00 65.75 214 GLU A CA 1
ATOM 1566 C C . GLU A 1 214 ? 4.085 -8.290 -2.010 1.00 65.75 214 GLU A C 1
ATOM 1568 O O . GLU A 1 214 ? 5.199 -7.779 -2.154 1.00 65.75 214 GLU A O 1
ATOM 1573 N N . ALA A 1 215 ? 3.642 -9.323 -2.733 1.00 50.34 215 ALA A N 1
ATOM 1574 C CA . ALA A 1 215 ? 4.372 -9.905 -3.860 1.00 50.34 215 ALA A CA 1
ATOM 1575 C C . ALA A 1 215 ? 4.573 -8.897 -5.005 1.00 50.34 215 ALA A C 1
ATOM 1577 O O . ALA A 1 215 ? 3.674 -8.029 -5.203 1.00 50.34 215 ALA A O 1
#

pLDDT: mean 92.21, std 11.46, range [37.59, 98.81]

Foldseek 3Di:
DPPPDADWDWDADPPRDTDIDGPALLNSLQNVLLSCLQPPLVLVLVLLCLLCLCCCVQPNLPVVSQSLLSSLLSVLVVLLVCLVVLLVPDDPSVNSSLNSNLNNNQVSLVVCLVVLVDDPVCSVPPSSHRDDSSSVSSSVSLVVCVVHSNLQSSQSSVDDDADPVGDDDHDDPCSSPPDDVPQFDWDKDWDALVPDPVSHIDIDGGGDDDPGHHD